Protein AF-A0A9E4EW51-F1 (afdb_monomer_lite)

Foldseek 3Di:
DDDDDDDDDDDDDPDDDPDDDDDDPDDDDPPQPLVNVVVVVQVVQCPDDPPPHHSLNVLQVLLLPDQDFQACHFSSRDNDPDDDQRHHWDKDKDKDKDWDWDDDPQKIKIKMKMKIKTALQFKDFPDLQAWEADNRSLFTDRVRMDGADIDIDMKIKMKMWGAPDPQKIKIKIKIKDWAFPDSRLRRTGTSNVSVQFQPDDDDPRHHAHRQGTKMKIKIWIAIVNFRKIWIKIKIFFAKAKAWHQHDPNHHNGGIGIYIGTGKMKMKTWMKTWDWDDDDPNDTKIKIKIAMFMKIQALHRCRCVVCRRVVHDRRPDIDTHPPTDRIDMDMDD

Radius of gyration: 27.99 Å; chains: 1; bounding box: 72×45×83 Å

pLDDT: mean 84.01, std 18.32, range [26.81, 98.44]

Structure (mmCIF, N/CA/C/O backbone):
data_AF-A0A9E4EW51-F1
#
_entry.id   AF-A0A9E4EW51-F1
#
loop_
_atom_site.group_PDB
_atom_site.id
_atom_site.type_symbol
_atom_site.label_atom_id
_atom_site.label_alt_id
_atom_site.label_comp_id
_atom_site.label_asym_id
_atom_site.label_entity_id
_atom_site.label_seq_id
_atom_site.pdbx_PDB_ins_code
_atom_site.Cartn_x
_atom_site.Cartn_y
_atom_site.Cartn_z
_atom_site.occupancy
_atom_site.B_iso_or_equiv
_atom_site.auth_seq_id
_atom_site.auth_comp_id
_atom_site.auth_asym_id
_atom_site.auth_atom_id
_atom_site.pdbx_PDB_model_num
ATOM 1 N N . MET A 1 1 ? -44.988 -19.276 -11.138 1.00 36.12 1 MET A N 1
ATOM 2 C CA . MET A 1 1 ? -43.640 -19.719 -11.544 1.00 36.12 1 MET A CA 1
ATOM 3 C C . MET A 1 1 ? -42.977 -18.497 -12.120 1.00 36.12 1 MET A C 1
ATOM 5 O O . MET A 1 1 ? -43.295 -18.113 -13.232 1.00 36.12 1 MET A O 1
ATOM 9 N N . ASP A 1 2 ? -42.224 -17.811 -11.278 1.00 31.42 2 ASP A N 1
ATOM 10 C CA . ASP A 1 2 ? -41.664 -16.494 -11.545 1.00 31.42 2 ASP A CA 1
ATOM 11 C C . ASP A 1 2 ? -40.311 -16.433 -10.835 1.00 31.42 2 ASP A C 1
ATOM 13 O O . ASP A 1 2 ? -40.220 -16.949 -9.713 1.00 31.42 2 ASP A O 1
ATOM 17 N N . ARG A 1 3 ? -39.299 -15.896 -11.529 1.00 29.20 3 ARG A N 1
ATOM 18 C CA . ARG A 1 3 ? -37.983 -15.413 -11.063 1.00 29.20 3 ARG A CA 1
ATOM 19 C C . ARG A 1 3 ? -37.004 -15.373 -12.241 1.00 29.20 3 ARG A C 1
ATOM 21 O O . ARG A 1 3 ? -36.290 -16.335 -12.505 1.00 29.20 3 ARG A O 1
ATOM 28 N N . THR A 1 4 ? -36.913 -14.211 -12.874 1.00 31.61 4 THR A N 1
ATOM 29 C CA . THR A 1 4 ? -35.702 -13.766 -13.576 1.00 31.61 4 THR A CA 1
ATOM 30 C C . THR A 1 4 ? -35.316 -12.436 -12.947 1.00 31.61 4 THR A C 1
ATOM 32 O O . THR A 1 4 ? -36.019 -11.445 -13.117 1.00 31.61 4 THR A O 1
ATOM 35 N N . ALA A 1 5 ? -34.258 -12.445 -12.136 1.00 31.78 5 ALA A N 1
ATOM 36 C CA . ALA A 1 5 ? -33.694 -11.249 -11.527 1.00 31.78 5 ALA A CA 1
ATOM 37 C C . ALA A 1 5 ? -32.657 -10.659 -12.491 1.00 31.78 5 ALA A C 1
ATOM 39 O O . ALA A 1 5 ? -31.648 -11.297 -12.787 1.00 31.78 5 ALA A O 1
ATOM 40 N N . LEU A 1 6 ? -32.954 -9.463 -12.994 1.00 27.88 6 LEU A N 1
ATOM 41 C CA . LEU A 1 6 ? -32.017 -8.576 -13.673 1.00 27.88 6 LEU A CA 1
ATOM 42 C C . LEU A 1 6 ? -31.198 -7.841 -12.605 1.00 27.88 6 LEU A C 1
ATOM 44 O O . LEU A 1 6 ? -31.756 -7.330 -11.635 1.00 27.88 6 LEU A O 1
ATOM 48 N N . TRP A 1 7 ? -29.880 -7.823 -12.777 1.00 26.81 7 TRP A N 1
ATOM 49 C CA . TRP A 1 7 ? -28.971 -6.979 -12.011 1.00 26.81 7 TRP A CA 1
ATOM 50 C C . TRP A 1 7 ? -28.826 -5.652 -12.760 1.00 26.81 7 TRP A C 1
ATOM 52 O O . TRP A 1 7 ? -28.215 -5.627 -13.825 1.00 26.81 7 TRP A O 1
ATOM 62 N N . ASP A 1 8 ? -29.391 -4.573 -12.219 1.00 27.50 8 ASP A N 1
ATOM 63 C CA . ASP A 1 8 ? -29.166 -3.217 -12.725 1.00 27.50 8 ASP A CA 1
ATOM 64 C C . ASP A 1 8 ? -27.905 -2.623 -12.083 1.00 27.50 8 ASP A C 1
ATOM 66 O O . ASP A 1 8 ? -27.804 -2.482 -10.861 1.00 27.50 8 ASP A O 1
ATOM 70 N N . LEU A 1 9 ? -26.940 -2.267 -12.933 1.00 27.05 9 LEU A N 1
ATOM 71 C CA . LEU A 1 9 ? -25.769 -1.467 -12.593 1.00 27.05 9 LEU A CA 1
ATOM 72 C C . LEU A 1 9 ? -26.161 0.011 -12.751 1.00 27.05 9 LEU A C 1
ATOM 74 O O . LEU A 1 9 ? -26.406 0.479 -13.861 1.00 27.05 9 LEU A O 1
ATOM 78 N N . VAL A 1 10 ? -26.255 0.753 -11.648 1.00 29.03 10 VAL A N 1
ATOM 79 C CA . VAL A 1 10 ? -26.541 2.195 -11.678 1.00 29.03 10 VAL A CA 1
ATOM 80 C C . VAL A 1 10 ? -25.225 2.957 -11.837 1.00 29.03 10 VAL A C 1
ATOM 82 O O . VAL A 1 10 ? -24.446 3.049 -10.890 1.00 29.03 10 VAL A O 1
ATOM 85 N N . ALA A 1 11 ? -24.988 3.518 -13.024 1.00 30.36 11 ALA A N 1
ATOM 86 C CA . ALA A 1 11 ? -24.008 4.578 -13.242 1.00 30.36 11 ALA A CA 1
ATOM 87 C C . ALA A 1 11 ? -24.701 5.942 -13.081 1.00 30.36 11 ALA A C 1
ATOM 89 O O . ALA A 1 11 ? -25.771 6.182 -13.637 1.00 30.36 11 ALA A O 1
ATOM 90 N N . PHE A 1 12 ? -24.107 6.811 -12.267 1.00 27.27 12 PHE A N 1
ATOM 91 C CA . PHE A 1 12 ? -24.595 8.151 -11.948 1.00 27.27 12 PHE A CA 1
ATOM 92 C C . PHE A 1 12 ? -24.013 9.142 -12.967 1.00 27.27 12 PHE A C 1
ATOM 94 O O . PHE A 1 12 ? -22.794 9.266 -13.049 1.00 27.27 12 PHE A O 1
ATOM 101 N N . ASP A 1 13 ? -24.867 9.826 -13.730 1.00 31.88 13 ASP A N 1
ATOM 102 C CA . ASP A 1 13 ? -24.501 10.912 -14.650 1.00 31.88 13 ASP A CA 1
ATOM 103 C C . ASP A 1 13 ? -24.844 12.265 -13.998 1.00 31.88 13 ASP A C 1
ATOM 105 O O . ASP A 1 13 ? -26.028 12.595 -13.857 1.00 31.88 13 ASP A O 1
ATOM 109 N N . PRO A 1 14 ? -23.854 13.053 -13.541 1.00 31.27 14 PRO A N 1
ATOM 110 C CA . PRO A 1 14 ? -24.079 14.403 -13.084 1.00 31.27 14 PRO A CA 1
ATOM 111 C C . PRO A 1 14 ? -23.594 15.361 -14.172 1.00 31.27 14 PRO A C 1
ATOM 113 O O . PRO A 1 14 ? -22.411 15.685 -14.204 1.00 31.27 14 PRO A O 1
ATOM 116 N N . LEU A 1 15 ? -24.505 15.810 -15.038 1.00 32.19 15 LEU A N 1
ATOM 117 C CA . LEU A 1 15 ? -24.665 17.196 -15.514 1.00 32.19 15 LEU A CA 1
ATOM 118 C C . LEU A 1 15 ? -25.583 17.200 -16.746 1.00 32.19 15 LEU A C 1
ATOM 120 O O . LEU A 1 15 ? -25.153 17.210 -17.897 1.00 32.19 15 LEU A O 1
ATOM 124 N N . GLY A 1 16 ? -26.889 17.229 -16.483 1.00 38.31 16 GLY A N 1
ATOM 125 C CA . GLY A 1 16 ? -27.873 17.569 -17.497 1.00 38.31 16 GLY A CA 1
ATOM 126 C C . GLY A 1 16 ? -27.772 19.048 -17.854 1.00 38.31 16 GLY A C 1
ATOM 127 O O . GLY A 1 16 ? -28.094 19.893 -17.029 1.00 38.31 16 GLY A O 1
ATOM 128 N N . ASP A 1 17 ? -27.379 19.342 -19.090 1.00 29.80 17 ASP A N 1
ATOM 129 C CA . ASP A 1 17 ? -27.780 20.574 -19.771 1.00 29.80 17 ASP A CA 1
A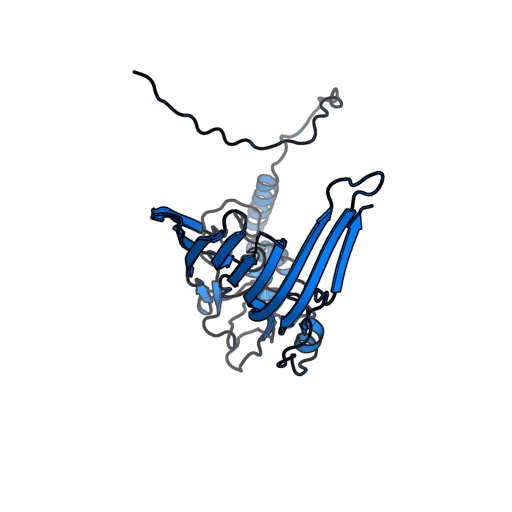TOM 130 C C . ASP A 1 17 ? -27.807 20.360 -21.292 1.00 29.80 17 ASP A C 1
ATOM 132 O O . ASP A 1 17 ? -26.899 20.681 -22.058 1.00 29.80 17 ASP A O 1
ATOM 136 N N . SER A 1 18 ? -28.914 19.773 -21.745 1.00 39.31 18 SER A N 1
ATOM 137 C CA . SER A 1 18 ? -29.321 19.750 -23.146 1.00 39.31 18 SER A CA 1
ATOM 138 C C . SER A 1 18 ? -30.021 21.067 -23.452 1.00 39.31 18 SER A C 1
ATOM 140 O O . SER A 1 18 ? -31.229 21.104 -23.272 1.00 39.31 18 SER A O 1
ATOM 142 N N . GLN A 1 19 ? -29.320 22.101 -23.927 1.00 32.50 19 GLN A N 1
ATOM 143 C CA . GLN A 1 19 ? -29.847 23.117 -24.863 1.00 32.50 19 GLN A CA 1
ATOM 144 C C . GLN A 1 19 ? -28.716 24.049 -25.322 1.00 32.50 19 GLN A C 1
ATOM 146 O O . GLN A 1 19 ? -28.605 25.117 -24.759 1.00 32.50 19 GLN A O 1
ATOM 151 N N . TYR A 1 20 ? -27.897 23.712 -26.328 1.00 29.61 20 TYR A N 1
ATOM 152 C CA . TYR A 1 20 ? -27.208 24.723 -27.171 1.00 29.61 20 TYR A CA 1
ATOM 153 C C . TYR A 1 20 ? -26.532 24.103 -28.406 1.00 29.61 20 TYR A C 1
ATOM 155 O O . TYR A 1 20 ? -25.378 24.378 -28.691 1.00 29.61 20 TYR A O 1
ATOM 163 N N . LEU A 1 21 ? -27.228 23.290 -29.206 1.00 31.23 21 LEU A N 1
ATOM 164 C CA . LEU A 1 21 ? -26.731 22.947 -30.548 1.00 31.23 21 LEU A CA 1
ATOM 165 C C . LEU A 1 21 ? -27.883 22.882 -31.547 1.00 31.23 21 LEU A C 1
ATOM 167 O O . LEU A 1 21 ? -28.440 21.828 -31.837 1.00 31.23 21 LEU A O 1
ATOM 171 N N . SER A 1 22 ? -28.236 24.032 -32.125 1.00 39.44 22 SER A N 1
ATOM 172 C CA . SER A 1 22 ? -28.936 24.031 -33.405 1.00 39.44 22 SER A CA 1
ATOM 173 C C . SER A 1 22 ? -28.278 25.009 -34.371 1.00 39.44 22 SER A C 1
ATOM 175 O O . SER A 1 22 ? -28.123 26.190 -34.074 1.00 39.44 22 SER A O 1
ATOM 177 N N . ARG A 1 23 ? -27.971 24.466 -35.557 1.00 38.28 23 ARG A N 1
ATOM 178 C CA . ARG A 1 23 ? -27.562 25.129 -36.806 1.00 38.28 23 ARG A CA 1
ATOM 179 C C . ARG A 1 23 ? -26.079 25.484 -36.939 1.00 38.28 23 ARG A C 1
ATOM 181 O O . ARG A 1 23 ? -25.719 26.631 -36.754 1.00 38.28 23 ARG A O 1
ATOM 188 N N . VAL A 1 24 ? -25.299 24.539 -37.476 1.00 33.62 24 VAL A N 1
ATOM 189 C CA . VAL A 1 24 ? -24.683 24.641 -38.820 1.00 33.62 24 VAL A CA 1
ATOM 190 C C . VAL A 1 24 ? -24.502 23.216 -39.371 1.00 33.62 24 VAL A C 1
ATOM 192 O O . VAL A 1 24 ? -23.546 22.526 -39.048 1.00 33.62 24 VAL A O 1
ATOM 195 N N . ARG A 1 25 ? -25.423 22.751 -40.228 1.00 41.91 25 ARG A N 1
ATOM 196 C CA . ARG A 1 25 ? -25.169 21.606 -41.121 1.00 41.91 25 ARG A CA 1
ATOM 197 C C . ARG A 1 25 ? -24.640 22.156 -42.442 1.00 41.91 25 ARG A C 1
ATOM 199 O O . ARG A 1 25 ? -25.426 22.580 -43.287 1.00 41.91 25 ARG A O 1
ATOM 206 N N . ARG A 1 26 ? -23.321 22.129 -42.630 1.00 36.53 26 ARG A N 1
ATOM 207 C CA . ARG A 1 26 ? -22.701 22.085 -43.961 1.00 36.53 26 ARG A CA 1
ATOM 208 C C . ARG A 1 26 ? -21.287 21.513 -43.850 1.00 36.53 26 ARG A C 1
ATOM 210 O O . ARG A 1 26 ? -20.379 22.202 -43.415 1.00 36.53 26 ARG A O 1
ATOM 217 N N . GLY A 1 27 ? -21.146 20.249 -44.258 1.00 37.00 27 GLY A N 1
ATOM 218 C CA . GLY A 1 27 ? -19.859 19.597 -44.513 1.00 37.00 27 GLY A CA 1
ATOM 219 C C . GLY A 1 27 ? -19.054 19.198 -43.277 1.00 37.00 27 GLY A C 1
ATOM 220 O O . GLY A 1 27 ? -17.892 19.568 -43.182 1.00 37.00 27 GLY A O 1
ATOM 221 N N . VAL A 1 28 ? -19.636 18.437 -42.350 1.00 36.22 28 VAL A N 1
ATOM 222 C CA . VAL A 1 28 ? -18.847 17.767 -41.305 1.00 36.22 28 VAL A CA 1
ATOM 223 C C . VAL A 1 28 ? -18.336 16.464 -41.925 1.00 36.22 28 VAL A C 1
ATOM 225 O O . VAL A 1 28 ? -19.137 15.597 -42.279 1.00 36.22 28 VAL A O 1
ATOM 228 N N . ARG A 1 29 ? -17.017 16.374 -42.159 1.00 46.72 29 ARG A N 1
ATOM 229 C CA . ARG A 1 29 ? -16.330 15.080 -42.349 1.00 46.72 29 ARG A CA 1
ATOM 230 C C . ARG A 1 29 ? -16.728 14.180 -41.169 1.00 46.72 29 ARG A C 1
ATOM 232 O O . ARG A 1 29 ? -16.959 14.752 -40.106 1.00 46.72 29 ARG A O 1
ATOM 239 N N . PRO A 1 30 ? -16.852 12.848 -41.323 1.00 47.91 30 PRO A N 1
ATOM 240 C CA . PRO A 1 30 ? -17.132 11.997 -40.165 1.00 47.91 30 PRO A CA 1
ATOM 241 C C . PRO A 1 30 ? -16.162 12.377 -39.040 1.00 47.91 30 PRO A C 1
ATOM 243 O O . PRO A 1 30 ? -14.995 12.644 -39.336 1.00 47.91 30 PRO A O 1
ATOM 246 N N . GLU A 1 31 ? -16.670 12.527 -37.811 1.00 54.50 31 GLU A N 1
ATOM 247 C CA . GLU A 1 31 ? -15.819 12.710 -36.632 1.00 54.50 31 GLU A CA 1
ATOM 248 C C . GLU A 1 31 ? -14.789 11.586 -36.677 1.00 54.50 31 GLU A C 1
ATOM 250 O O . GLU A 1 31 ? -15.147 10.414 -36.578 1.00 54.50 31 GLU A O 1
ATOM 255 N N . ILE A 1 32 ? -13.542 11.946 -36.978 1.00 49.56 32 ILE A N 1
ATOM 256 C CA . ILE A 1 32 ? -12.450 10.986 -37.000 1.00 49.56 32 ILE A CA 1
ATOM 257 C C . ILE A 1 32 ? -12.254 10.631 -35.530 1.00 49.56 32 ILE A C 1
ATOM 259 O O . ILE A 1 32 ? -11.953 11.530 -34.740 1.00 49.56 32 ILE A O 1
ATOM 263 N N . SER A 1 33 ? -12.512 9.380 -35.144 1.00 62.94 33 SER A N 1
ATOM 264 C CA . SER A 1 33 ? -12.213 8.955 -33.773 1.00 62.94 33 SER A CA 1
ATOM 265 C C . SER A 1 33 ? -10.709 9.105 -33.534 1.00 62.94 33 SER A C 1
ATOM 267 O O . SER A 1 33 ? -9.921 9.017 -34.477 1.00 62.94 33 SER A O 1
ATOM 269 N N . GLU A 1 34 ? -10.283 9.368 -32.299 1.00 56.88 34 GLU A N 1
ATOM 270 C CA . GLU A 1 34 ? -8.851 9.533 -31.994 1.00 56.88 34 GLU A CA 1
ATOM 271 C C . GLU A 1 34 ? -8.031 8.315 -32.468 1.00 56.88 34 GLU A C 1
ATOM 273 O O . GLU A 1 34 ? -6.965 8.489 -33.064 1.00 56.88 34 GLU A O 1
ATOM 278 N N . ASP A 1 35 ? -8.609 7.114 -32.369 1.00 58.94 35 ASP A N 1
ATOM 279 C CA . ASP A 1 35 ? -8.047 5.865 -32.899 1.00 58.94 35 ASP A CA 1
ATOM 280 C C . ASP A 1 35 ? -7.818 5.905 -34.417 1.00 58.94 35 ASP A C 1
ATOM 282 O O . ASP A 1 35 ? -6.779 5.472 -34.908 1.00 58.94 35 ASP A O 1
ATOM 286 N N . GLN A 1 36 ? -8.747 6.490 -35.181 1.00 66.06 36 GLN A N 1
ATOM 287 C CA . GLN A 1 36 ? -8.607 6.625 -36.633 1.00 66.06 36 GLN A CA 1
ATOM 288 C C . GLN A 1 36 ? -7.483 7.595 -37.015 1.00 66.06 36 GLN A C 1
ATOM 290 O O . GLN A 1 36 ? -6.796 7.363 -38.007 1.00 66.06 36 GLN A O 1
ATOM 295 N N . ILE A 1 37 ? -7.265 8.666 -36.240 1.00 68.69 37 ILE A N 1
ATOM 296 C CA . ILE A 1 37 ? -6.161 9.611 -36.486 1.00 68.69 37 ILE A CA 1
ATOM 297 C C . ILE A 1 37 ? -4.818 8.913 -36.265 1.00 68.69 37 ILE A C 1
ATOM 299 O O . ILE A 1 37 ? -3.895 9.063 -37.068 1.00 68.69 37 ILE A O 1
ATOM 303 N N . LEU A 1 38 ? -4.706 8.155 -35.176 1.00 70.00 38 LEU A N 1
ATOM 304 C CA . LEU A 1 38 ? -3.505 7.404 -34.847 1.00 70.00 38 LEU A CA 1
ATOM 305 C C . LEU A 1 38 ? -3.214 6.320 -35.892 1.00 70.00 38 LEU A C 1
ATOM 307 O O . LEU A 1 38 ? -2.087 6.236 -36.381 1.00 70.00 38 LEU A O 1
ATOM 311 N N . ASP A 1 39 ? -4.217 5.526 -36.260 1.00 72.75 39 ASP A N 1
ATOM 312 C CA . ASP A 1 39 ? -4.071 4.474 -37.264 1.00 72.75 39 ASP A CA 1
ATOM 313 C C . ASP A 1 39 ? -3.674 5.060 -38.626 1.00 72.75 39 ASP A C 1
ATOM 315 O O . ASP A 1 39 ? -2.792 4.522 -39.300 1.00 72.75 39 ASP A O 1
ATOM 319 N N . GLU A 1 40 ? -4.242 6.208 -39.015 1.00 74.44 40 GLU A N 1
ATOM 320 C CA . GLU A 1 40 ? -3.832 6.931 -40.222 1.00 74.44 40 GLU A CA 1
ATOM 321 C C . GLU A 1 40 ? -2.385 7.438 -40.137 1.00 74.44 40 GLU A C 1
ATOM 323 O O . GLU A 1 40 ? -1.651 7.339 -41.122 1.00 74.44 40 GLU A O 1
ATOM 328 N N . LEU A 1 41 ? -1.944 7.955 -38.985 1.00 73.19 41 LEU A N 1
ATOM 329 C CA . LEU A 1 41 ? -0.562 8.407 -38.777 1.00 73.19 41 LEU A CA 1
ATOM 330 C C . LEU A 1 41 ? 0.435 7.246 -38.855 1.00 73.19 41 LEU A C 1
ATOM 332 O O . LEU A 1 41 ? 1.463 7.371 -39.525 1.00 73.19 41 LEU A O 1
ATOM 336 N N . ILE A 1 42 ? 0.118 6.116 -38.217 1.00 72.38 42 ILE A N 1
ATOM 337 C CA . ILE A 1 42 ? 0.932 4.897 -38.258 1.00 72.38 42 ILE A CA 1
ATOM 338 C C . ILE A 1 42 ? 1.004 4.369 -39.693 1.00 72.38 42 ILE A C 1
ATOM 340 O O . ILE A 1 42 ? 2.103 4.180 -40.215 1.00 72.38 42 ILE A O 1
ATOM 344 N N . ALA A 1 43 ? -0.138 4.201 -40.365 1.00 74.62 43 ALA A N 1
ATOM 345 C CA . ALA A 1 43 ? -0.188 3.732 -41.749 1.00 74.62 43 ALA A CA 1
ATOM 346 C C . ALA A 1 43 ? 0.554 4.685 -42.699 1.00 74.62 43 ALA A C 1
ATOM 348 O O . ALA A 1 43 ? 1.223 4.257 -43.644 1.00 74.62 43 ALA A O 1
ATOM 349 N N . LYS A 1 44 ? 0.484 5.998 -42.443 1.00 74.06 44 LYS A N 1
ATOM 350 C CA . LYS A 1 44 ? 1.226 6.985 -43.223 1.00 74.06 44 LYS A CA 1
ATOM 351 C C . LYS A 1 44 ? 2.729 6.847 -43.017 1.00 74.06 44 LYS A C 1
ATOM 353 O O . LYS A 1 44 ? 3.446 6.896 -44.014 1.00 74.06 44 LYS A O 1
ATOM 358 N N . ALA A 1 45 ? 3.190 6.637 -41.785 1.00 70.81 45 ALA A N 1
ATOM 359 C CA . ALA A 1 45 ? 4.598 6.389 -41.481 1.00 70.81 45 ALA A CA 1
ATOM 360 C C . ALA A 1 45 ? 5.113 5.092 -42.131 1.00 70.81 45 ALA A C 1
ATOM 362 O O . ALA A 1 45 ? 6.214 5.077 -42.669 1.00 70.81 45 ALA A O 1
ATOM 363 N N . GLU A 1 46 ? 4.307 4.025 -42.161 1.00 71.25 46 GLU A N 1
ATOM 364 C CA . GLU A 1 46 ? 4.644 2.766 -42.852 1.00 71.25 46 GLU A CA 1
ATOM 365 C C . GLU A 1 46 ? 4.742 2.922 -44.382 1.00 71.25 46 GLU A C 1
ATOM 367 O O . GLU A 1 46 ? 5.438 2.154 -45.038 1.00 71.25 46 GLU A O 1
ATOM 372 N N . SER A 1 47 ? 4.060 3.916 -44.964 1.00 72.94 47 SER A N 1
ATOM 373 C CA . SER A 1 47 ? 4.030 4.149 -46.418 1.00 72.94 47 SER A CA 1
ATOM 374 C C . SER A 1 47 ? 5.214 4.953 -46.979 1.00 72.94 47 SER A C 1
ATOM 376 O O . SER A 1 47 ? 5.280 5.171 -48.192 1.00 72.94 47 SER A O 1
ATOM 378 N N . LEU A 1 48 ? 6.112 5.454 -46.124 1.00 70.62 48 LEU A N 1
ATOM 379 C CA . LEU A 1 48 ? 7.243 6.290 -46.534 1.00 70.62 48 LEU A CA 1
ATOM 380 C C . LEU A 1 48 ? 8.426 5.436 -47.022 1.00 70.62 48 LEU A C 1
ATOM 382 O O . LEU A 1 48 ? 8.693 4.361 -46.499 1.00 70.62 48 LEU A O 1
ATOM 386 N N . GLU A 1 49 ? 9.146 5.926 -48.036 1.00 68.62 49 GLU A N 1
ATOM 387 C CA . GLU A 1 49 ? 10.387 5.299 -48.519 1.00 68.62 49 GLU A CA 1
ATOM 388 C C . GLU A 1 49 ? 11.476 5.296 -47.428 1.00 68.62 49 GLU A C 1
ATOM 390 O O . GLU A 1 49 ? 11.570 6.246 -46.639 1.00 68.62 49 GLU A O 1
ATOM 395 N N . ASP A 1 50 ? 12.341 4.272 -47.441 1.00 57.00 50 ASP A N 1
ATOM 396 C CA . ASP A 1 50 ? 13.499 4.157 -46.545 1.00 57.00 50 ASP A CA 1
ATOM 397 C C . ASP A 1 50 ? 14.294 5.476 -46.477 1.00 57.00 50 ASP A C 1
ATOM 399 O O . ASP A 1 50 ? 14.718 6.033 -47.494 1.00 57.00 50 ASP A O 1
ATOM 403 N N . GLY A 1 51 ? 14.489 5.989 -45.256 1.00 57.72 51 GLY A N 1
ATOM 404 C CA . GLY A 1 51 ? 15.202 7.244 -44.984 1.00 57.72 51 GLY A CA 1
ATOM 405 C C . GLY A 1 51 ? 14.330 8.494 -44.786 1.00 57.72 51 GLY A C 1
ATOM 406 O O . GLY A 1 51 ? 14.885 9.572 -44.572 1.00 57.72 51 GLY A O 1
ATOM 407 N N . LYS A 1 52 ? 12.990 8.386 -44.815 1.00 66.19 52 LYS A N 1
ATOM 408 C CA . LYS A 1 52 ? 12.052 9.498 -44.513 1.00 66.19 52 LYS A CA 1
ATOM 409 C C . LYS A 1 52 ? 11.224 9.319 -43.225 1.00 66.19 52 LYS A C 1
ATOM 411 O O . LYS A 1 52 ? 10.306 10.102 -42.991 1.00 66.19 52 LYS A O 1
ATOM 416 N N . GLY A 1 53 ? 11.595 8.359 -42.377 1.00 65.31 53 GLY A N 1
ATOM 417 C CA . GLY A 1 53 ? 10.912 8.022 -41.125 1.00 65.31 53 GLY A CA 1
ATOM 418 C C . GLY A 1 53 ? 9.986 6.818 -41.294 1.00 65.31 53 GLY A C 1
ATOM 419 O O . GLY A 1 53 ? 9.087 6.835 -42.124 1.00 65.31 53 GLY A O 1
ATOM 420 N N . SER A 1 54 ? 10.235 5.772 -40.516 1.00 76.50 54 SER A N 1
ATOM 421 C CA . SER A 1 54 ? 9.457 4.536 -40.440 1.00 76.50 54 SER A CA 1
ATOM 422 C C . SER A 1 54 ? 8.442 4.588 -39.293 1.00 76.50 54 SER A C 1
ATOM 424 O O . SER A 1 54 ? 8.508 5.448 -38.411 1.00 76.50 54 SER A O 1
ATOM 426 N N . LYS A 1 55 ? 7.534 3.608 -39.228 1.00 78.56 55 LYS A N 1
ATOM 427 C CA . LYS A 1 55 ? 6.698 3.389 -38.035 1.00 78.56 55 LYS A CA 1
ATOM 428 C C . LYS A 1 55 ? 7.519 3.290 -36.754 1.00 78.56 55 LYS A C 1
ATOM 430 O O . LYS A 1 55 ? 7.118 3.839 -35.736 1.00 78.56 55 LYS A O 1
ATOM 435 N N . GLN A 1 56 ? 8.665 2.617 -36.801 1.00 81.06 56 GLN A N 1
ATOM 436 C CA . GLN A 1 56 ? 9.520 2.462 -35.631 1.00 81.06 56 GLN A CA 1
ATOM 437 C C . GLN A 1 56 ? 10.093 3.810 -35.180 1.00 81.06 56 GLN A C 1
ATOM 439 O O . GLN A 1 56 ? 10.159 4.074 -33.985 1.00 81.06 56 GLN A O 1
ATOM 444 N N . ASP A 1 57 ? 10.416 4.705 -36.115 1.00 81.31 57 ASP A N 1
ATOM 445 C CA . ASP A 1 57 ? 10.851 6.071 -35.796 1.00 81.31 57 ASP A CA 1
ATOM 446 C C . ASP A 1 57 ? 9.740 6.887 -35.130 1.00 81.31 57 ASP A C 1
ATOM 448 O O . ASP A 1 57 ? 9.998 7.603 -34.163 1.00 81.31 57 ASP A O 1
ATOM 452 N N . LEU A 1 58 ? 8.495 6.739 -35.598 1.00 81.50 58 LEU A N 1
ATOM 453 C CA . LEU A 1 58 ? 7.332 7.372 -34.973 1.00 81.50 58 LEU A CA 1
ATOM 454 C C . LEU A 1 58 ? 7.084 6.832 -33.556 1.00 81.50 58 LEU A C 1
ATOM 456 O O . LEU A 1 58 ? 6.874 7.618 -32.636 1.00 81.50 58 LEU A O 1
ATOM 460 N N . ILE A 1 59 ? 7.152 5.513 -33.362 1.00 83.94 59 ILE A N 1
ATOM 461 C CA . ILE A 1 59 ? 7.007 4.882 -32.041 1.00 83.94 59 ILE A CA 1
ATOM 462 C C . ILE A 1 59 ? 8.097 5.384 -31.092 1.00 83.94 59 ILE A C 1
ATOM 464 O O . ILE A 1 59 ? 7.788 5.814 -29.984 1.00 83.94 59 ILE A O 1
ATOM 468 N N . ARG A 1 60 ? 9.361 5.407 -31.532 1.00 86.19 60 ARG A N 1
ATOM 469 C CA . ARG A 1 60 ? 10.474 5.948 -30.739 1.00 86.19 60 ARG A CA 1
ATOM 470 C C . ARG A 1 60 ? 10.242 7.405 -30.355 1.00 86.19 60 ARG A C 1
ATOM 472 O O . ARG A 1 60 ? 10.441 7.762 -29.197 1.00 86.19 60 ARG A O 1
ATOM 479 N N . LEU A 1 61 ? 9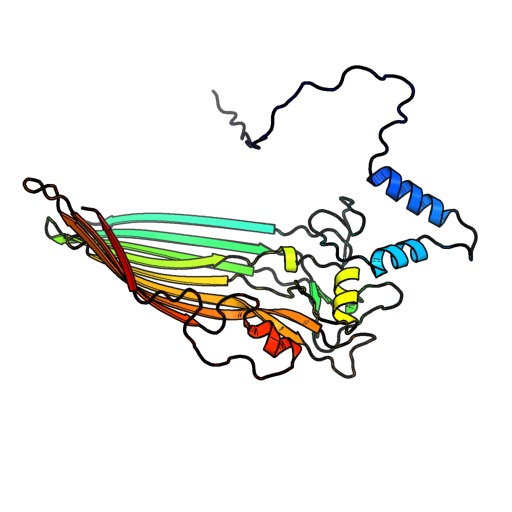.775 8.231 -31.294 1.00 84.38 61 LEU A N 1
ATOM 480 C CA . LEU A 1 61 ? 9.439 9.627 -31.020 1.00 84.38 61 LEU A CA 1
ATOM 481 C C . LEU A 1 61 ? 8.360 9.740 -29.935 1.00 84.38 61 LEU A C 1
ATOM 483 O O . LEU A 1 61 ? 8.555 10.476 -28.970 1.00 84.38 61 LEU A O 1
ATOM 487 N N . LEU A 1 62 ? 7.263 8.988 -30.055 1.00 84.00 62 LEU A N 1
ATOM 488 C CA . LEU A 1 62 ? 6.175 8.987 -29.073 1.00 84.00 62 LEU A CA 1
ATOM 489 C C . LEU A 1 62 ? 6.665 8.524 -27.693 1.00 84.00 62 LEU A C 1
ATOM 491 O O . LEU A 1 62 ? 6.464 9.222 -26.694 1.00 84.00 62 LEU A O 1
ATOM 495 N N . ARG A 1 63 ? 7.386 7.399 -27.641 1.00 87.44 63 ARG A N 1
ATOM 496 C CA . ARG A 1 63 ? 7.929 6.827 -26.403 1.00 87.44 63 ARG A CA 1
ATOM 497 C C . ARG A 1 63 ? 8.957 7.719 -25.724 1.00 87.44 63 ARG A C 1
ATOM 499 O O . ARG A 1 63 ? 8.964 7.781 -24.500 1.00 87.44 63 ARG A O 1
ATOM 506 N N . SER A 1 64 ? 9.762 8.464 -26.483 1.00 84.06 64 SER A N 1
ATOM 507 C CA . SER A 1 64 ? 10.785 9.364 -25.927 1.00 84.06 64 SER A CA 1
ATOM 508 C C . SER A 1 64 ? 10.226 10.431 -24.976 1.00 84.06 64 SER A C 1
ATOM 510 O O . SER A 1 64 ? 10.958 10.964 -24.142 1.00 84.06 64 SER A O 1
ATOM 512 N N . THR A 1 65 ? 8.925 10.718 -25.079 1.00 76.06 65 THR A N 1
ATOM 513 C CA . THR A 1 65 ? 8.201 11.669 -24.226 1.00 76.06 65 THR A CA 1
ATOM 514 C C . THR A 1 65 ? 7.033 11.040 -23.463 1.00 76.06 65 THR A C 1
ATOM 516 O O . THR A 1 65 ? 6.323 11.748 -22.749 1.00 76.06 65 THR A O 1
ATOM 519 N N . SER A 1 66 ? 6.808 9.731 -23.613 1.00 77.44 66 SER A N 1
ATOM 520 C CA . SER A 1 66 ? 5.661 9.045 -23.020 1.00 77.44 66 SER A CA 1
ATOM 521 C C . SER A 1 66 ? 5.909 8.700 -21.554 1.00 77.44 66 SER A C 1
ATOM 523 O O . SER A 1 66 ? 6.969 8.211 -21.169 1.00 77.44 66 SER A O 1
ATOM 525 N N . ALA A 1 67 ? 4.888 8.930 -20.732 1.00 74.31 67 ALA A N 1
ATOM 526 C CA . ALA A 1 67 ? 4.840 8.516 -19.332 1.00 74.31 67 ALA A CA 1
ATOM 527 C C . ALA A 1 67 ? 3.509 7.817 -18.997 1.00 74.31 67 ALA A C 1
ATOM 529 O O . ALA A 1 67 ? 3.077 7.846 -17.838 1.00 74.31 67 ALA A O 1
ATOM 530 N N . SER A 1 68 ? 2.859 7.244 -20.018 1.00 72.56 68 SER A N 1
ATOM 531 C CA . SER A 1 68 ? 1.534 6.625 -19.930 1.00 72.56 68 SER A CA 1
ATOM 532 C C . SER A 1 68 ? 1.500 5.455 -18.943 1.00 72.56 68 SER A C 1
ATOM 534 O O . SER A 1 68 ? 2.485 4.728 -18.775 1.00 72.56 68 SER A O 1
ATOM 536 N N . ASP A 1 69 ? 0.355 5.294 -18.280 1.00 77.19 69 ASP A N 1
ATOM 537 C CA . ASP A 1 69 ? -0.014 4.056 -17.600 1.00 77.19 69 ASP A CA 1
ATOM 538 C C . ASP A 1 69 ? -0.811 3.163 -18.562 1.00 77.19 69 ASP A C 1
ATOM 540 O O . ASP A 1 69 ? -1.383 3.635 -19.539 1.00 77.19 69 ASP A O 1
ATOM 544 N N . PHE A 1 70 ? -0.770 1.855 -18.321 1.00 83.94 70 PHE A N 1
ATOM 545 C CA . PHE A 1 70 ? -1.289 0.851 -19.253 1.00 83.94 70 PHE A CA 1
ATOM 546 C C . PHE A 1 70 ? -2.566 0.205 -18.716 1.00 83.94 70 PHE A C 1
ATOM 548 O O . PHE A 1 70 ? -2.810 -0.970 -18.938 1.00 83.94 70 PHE A O 1
ATOM 555 N N . PHE A 1 71 ? -3.378 0.910 -17.927 1.00 85.31 71 PHE A N 1
ATOM 556 C CA . PHE A 1 71 ? -4.606 0.319 -17.387 1.00 85.31 71 PHE A CA 1
ATOM 557 C C . PHE A 1 71 ? -5.694 0.255 -18.464 1.00 85.31 71 PHE A C 1
ATOM 559 O O . PHE A 1 71 ? -6.198 1.293 -18.884 1.00 85.31 71 PHE A O 1
ATOM 566 N N . GLY A 1 72 ? -6.062 -0.952 -18.906 1.00 82.69 72 GLY A N 1
ATOM 567 C CA . GLY A 1 72 ? -7.101 -1.175 -19.923 1.00 82.69 72 GLY A CA 1
ATOM 568 C C . GLY A 1 72 ? -6.720 -0.801 -21.364 1.00 82.69 72 GLY A C 1
ATOM 569 O O . GLY A 1 72 ? -7.266 -1.388 -22.293 1.00 82.69 72 GLY A O 1
ATOM 570 N N . PHE A 1 73 ? -5.738 0.085 -21.554 1.00 83.44 73 PHE A N 1
ATOM 571 C CA . PHE A 1 73 ? -5.281 0.560 -22.861 1.00 83.44 73 PHE A CA 1
ATOM 572 C C . PHE A 1 73 ? -3.762 0.450 -23.022 1.00 83.44 73 PHE A C 1
ATOM 574 O O . PHE A 1 73 ? -3.020 0.425 -22.038 1.00 83.44 73 PHE A O 1
ATOM 581 N N . ASP A 1 74 ? -3.306 0.359 -24.273 1.00 82.44 74 ASP A N 1
ATOM 582 C CA . ASP A 1 74 ? -1.886 0.314 -24.616 1.00 82.44 74 ASP A CA 1
ATOM 583 C C . ASP A 1 74 ? -1.277 1.726 -24.665 1.00 82.44 74 ASP A C 1
ATOM 585 O O . ASP A 1 74 ? -1.941 2.732 -24.406 1.00 82.44 74 ASP A O 1
ATOM 589 N N . GLU A 1 75 ? 0.003 1.821 -25.024 1.00 77.94 75 GLU A N 1
ATOM 590 C CA . GLU A 1 75 ? 0.719 3.101 -25.094 1.00 77.94 75 GLU A CA 1
ATOM 591 C C . GLU A 1 75 ? 0.113 4.119 -26.074 1.00 77.94 75 GLU A C 1
ATOM 593 O O . GLU A 1 75 ? 0.435 5.307 -25.994 1.00 77.94 75 GLU A O 1
ATOM 598 N N . PHE A 1 76 ? -0.752 3.664 -26.984 1.00 78.44 76 PHE A N 1
ATOM 599 C CA . PHE A 1 76 ? -1.439 4.497 -27.957 1.00 78.44 76 PHE A CA 1
ATOM 600 C C . PHE A 1 76 ? -2.942 4.631 -27.686 1.00 78.44 76 PHE A C 1
ATOM 602 O O . PHE A 1 76 ? -3.659 5.178 -28.520 1.00 78.44 76 PHE A O 1
ATOM 609 N N . GLY A 1 77 ? -3.421 4.171 -26.527 1.00 78.56 77 GLY A N 1
ATOM 610 C CA . GLY A 1 77 ? -4.818 4.315 -26.127 1.00 78.56 77 GLY A CA 1
ATOM 611 C C . GLY A 1 77 ? -5.755 3.258 -26.709 1.00 78.56 77 GLY A C 1
ATOM 612 O O . GLY A 1 77 ? -6.961 3.471 -26.707 1.00 78.56 77 GLY A O 1
ATOM 613 N N . ARG A 1 78 ? -5.244 2.120 -27.192 1.00 79.50 78 ARG A N 1
ATOM 614 C CA . ARG A 1 78 ? -6.077 1.056 -27.775 1.00 79.50 78 ARG A CA 1
ATOM 615 C C . ARG A 1 78 ? -6.393 -0.028 -26.753 1.00 79.50 78 ARG A C 1
ATOM 617 O O . ARG A 1 78 ? -5.505 -0.484 -26.031 1.00 79.50 78 ARG A O 1
ATOM 624 N N . GLU A 1 79 ? -7.637 -0.500 -26.759 1.00 78.12 79 GLU A N 1
ATOM 625 C CA . GLU A 1 79 ? -8.058 -1.733 -26.079 1.00 78.12 79 GLU A CA 1
ATOM 626 C C . GLU A 1 79 ? -7.537 -2.933 -26.888 1.00 78.12 79 GLU A C 1
ATOM 628 O O . GLU A 1 79 ? -8.244 -3.516 -27.708 1.00 78.12 79 GLU A O 1
ATOM 633 N N . ALA A 1 80 ? -6.247 -3.237 -26.764 1.00 68.00 80 ALA A N 1
ATOM 634 C CA . ALA A 1 80 ? -5.609 -4.328 -27.494 1.00 68.00 80 ALA A CA 1
ATOM 635 C C . ALA A 1 80 ? -5.278 -5.496 -26.559 1.00 68.00 80 ALA A C 1
ATOM 637 O O . ALA A 1 80 ? -4.667 -5.305 -25.514 1.00 68.00 80 ALA A O 1
ATOM 638 N N . ASP A 1 81 ? -5.583 -6.726 -26.963 1.00 64.88 81 ASP A N 1
ATOM 639 C CA . ASP A 1 81 ? -5.059 -7.905 -26.275 1.00 64.88 81 ASP A CA 1
ATOM 640 C C . ASP A 1 81 ? -3.624 -8.153 -26.758 1.00 64.88 81 ASP A C 1
ATOM 642 O O . ASP A 1 81 ? -3.384 -8.601 -27.882 1.00 64.88 81 ASP A O 1
ATOM 646 N N . GLY A 1 82 ? -2.655 -7.795 -25.920 1.00 72.44 82 GLY A N 1
ATOM 647 C CA . GLY A 1 82 ? -1.231 -7.993 -26.173 1.00 72.44 82 GLY A CA 1
ATOM 648 C C . GLY A 1 82 ? -0.557 -8.748 -25.034 1.00 72.44 82 GLY A C 1
ATOM 649 O O . GLY A 1 82 ? -1.116 -8.910 -23.953 1.00 72.44 82 GLY A O 1
ATOM 650 N N . GLU A 1 83 ? 0.684 -9.173 -25.256 1.00 79.69 83 GLU A N 1
ATOM 651 C CA . GLU A 1 83 ? 1.540 -9.695 -24.192 1.00 79.69 83 GLU A CA 1
ATOM 652 C C . GLU A 1 83 ? 2.770 -8.809 -23.994 1.00 79.69 83 GLU A C 1
ATOM 654 O O . GLU A 1 83 ? 3.236 -8.122 -24.905 1.00 79.69 83 GLU A O 1
ATOM 659 N N . GLY A 1 84 ? 3.321 -8.859 -22.783 1.00 86.88 84 GLY A N 1
ATOM 660 C CA . GLY A 1 84 ? 4.559 -8.179 -22.435 1.00 86.88 84 GLY A CA 1
ATOM 661 C C . GLY A 1 84 ? 4.352 -6.806 -21.808 1.00 86.88 84 GLY A C 1
ATOM 662 O O . GLY A 1 84 ? 3.346 -6.512 -21.151 1.00 86.88 84 GLY A O 1
ATOM 663 N N . LEU A 1 85 ? 5.382 -5.981 -21.948 1.00 87.44 85 LEU A N 1
ATOM 664 C CA . LEU A 1 85 ? 5.495 -4.743 -21.194 1.00 87.44 85 LEU A CA 1
ATOM 665 C C . LEU A 1 85 ? 4.595 -3.628 -21.732 1.00 87.44 85 LEU A C 1
ATOM 667 O O . LEU A 1 85 ? 4.128 -2.815 -20.943 1.00 87.44 85 LEU A O 1
ATOM 671 N N . GLU A 1 86 ? 4.312 -3.645 -23.032 1.00 86.38 86 GLU A N 1
ATOM 672 C CA . GLU A 1 86 ? 3.527 -2.612 -23.723 1.00 86.38 86 GLU A CA 1
ATOM 673 C C . GLU A 1 86 ? 2.051 -3.000 -23.901 1.00 86.38 86 GLU A C 1
ATOM 675 O O . GLU A 1 86 ? 1.275 -2.281 -24.525 1.00 86.38 86 GLU A O 1
ATOM 680 N N . ALA A 1 87 ? 1.661 -4.161 -23.377 1.00 88.19 87 ALA A N 1
ATOM 681 C CA . ALA A 1 87 ? 0.281 -4.610 -23.391 1.00 88.19 87 ALA A CA 1
ATOM 682 C C . ALA A 1 87 ? -0.544 -3.930 -22.285 1.00 88.19 87 ALA A C 1
ATOM 684 O O . ALA A 1 87 ? 0.003 -3.659 -21.205 1.00 88.19 87 ALA A O 1
ATOM 685 N N . PRO A 1 88 ? -1.855 -3.725 -22.504 1.00 88.56 88 PRO A N 1
ATOM 686 C CA . PRO A 1 88 ? -2.766 -3.301 -21.453 1.00 88.56 88 PRO A CA 1
ATOM 687 C C . PRO A 1 88 ? -2.750 -4.248 -20.253 1.00 88.56 88 PRO A C 1
ATOM 689 O O . PRO A 1 88 ? -2.710 -5.468 -20.389 1.00 88.56 88 PRO A O 1
ATOM 692 N N . ARG A 1 89 ? -2.814 -3.657 -19.068 1.00 88.88 89 ARG A N 1
ATOM 693 C CA . ARG A 1 89 ? -2.858 -4.295 -17.755 1.00 88.88 89 ARG A CA 1
ATOM 694 C C . ARG A 1 89 ? -4.303 -4.591 -17.392 1.00 88.88 89 ARG A C 1
ATOM 696 O O . ARG A 1 89 ? -5.147 -3.689 -17.434 1.00 88.88 89 ARG A O 1
ATOM 703 N N . GLN A 1 90 ? -4.565 -5.824 -16.973 1.00 90.25 90 GLN A N 1
ATOM 704 C CA . GLN A 1 90 ? -5.885 -6.297 -16.554 1.00 90.25 90 GLN A CA 1
ATOM 705 C C . GLN A 1 90 ? -5.823 -6.860 -15.122 1.00 90.25 90 GLN A C 1
ATOM 707 O O . GLN A 1 90 ? -5.878 -8.076 -14.916 1.00 90.25 90 GLN A O 1
ATOM 712 N N . PRO A 1 91 ? -5.691 -5.993 -14.099 1.00 91.56 91 PRO A N 1
ATOM 713 C CA . PRO A 1 91 ? -5.617 -6.437 -12.713 1.00 91.56 91 PRO A CA 1
ATOM 714 C C . PRO A 1 91 ? -6.908 -7.153 -12.297 1.00 91.56 91 PRO A C 1
ATOM 716 O O . PRO A 1 91 ? -8.018 -6.693 -12.570 1.00 91.56 91 PRO A O 1
ATOM 719 N N . THR A 1 92 ? -6.766 -8.251 -11.562 1.00 93.06 92 THR A N 1
ATOM 720 C CA . THR A 1 92 ? -7.885 -9.029 -11.031 1.00 93.06 92 THR A CA 1
ATOM 721 C C . THR A 1 92 ? -7.912 -8.943 -9.512 1.00 93.06 92 THR A C 1
ATOM 723 O O . THR A 1 92 ? -6.973 -9.341 -8.827 1.00 93.06 92 THR A O 1
ATOM 726 N N . VAL A 1 93 ? -9.029 -8.467 -8.963 1.00 94.00 93 VAL A N 1
ATOM 727 C CA . VAL A 1 93 ? -9.280 -8.467 -7.518 1.00 94.00 93 VAL A CA 1
ATOM 728 C C . VAL A 1 93 ? -10.533 -9.278 -7.236 1.00 94.00 93 VAL A C 1
ATOM 730 O O . VAL A 1 93 ? -11.601 -8.996 -7.777 1.00 94.00 93 VAL A O 1
ATOM 733 N N . ALA A 1 94 ? -10.412 -10.278 -6.369 1.00 96.56 94 ALA A N 1
ATOM 734 C CA . ALA A 1 94 ? -11.523 -11.123 -5.955 1.00 96.56 94 ALA A CA 1
ATOM 735 C C . ALA A 1 94 ? -11.545 -11.267 -4.434 1.00 96.56 94 ALA A C 1
ATOM 737 O O . ALA A 1 94 ? -10.515 -11.195 -3.771 1.00 96.56 94 ALA A O 1
ATOM 738 N N . ALA A 1 95 ? -12.728 -11.477 -3.862 1.00 97.19 95 ALA A N 1
ATOM 739 C CA . ALA A 1 95 ? -12.854 -11.714 -2.435 1.00 97.19 95 ALA A CA 1
ATOM 740 C C . ALA A 1 95 ? -14.013 -12.653 -2.118 1.00 97.19 95 ALA A C 1
ATOM 742 O O . ALA A 1 95 ? -15.073 -12.591 -2.740 1.00 97.19 95 ALA A O 1
ATOM 743 N N . ALA A 1 96 ? -13.821 -13.472 -1.092 1.00 98.19 96 ALA A N 1
ATOM 744 C CA . ALA A 1 96 ? -14.854 -14.298 -0.491 1.00 98.19 96 ALA A CA 1
ATOM 745 C C . ALA A 1 96 ? -14.928 -13.992 1.005 1.00 98.19 96 ALA A C 1
ATOM 747 O O . ALA A 1 96 ? -13.906 -13.777 1.658 1.00 98.19 96 ALA A O 1
ATOM 748 N N . PHE A 1 97 ? -16.134 -13.966 1.568 1.00 97.69 97 PHE A N 1
ATOM 749 C CA . PHE A 1 97 ? -16.315 -13.763 2.999 1.00 97.69 97 PHE A CA 1
ATOM 750 C C . PHE A 1 97 ? -17.354 -14.727 3.557 1.00 97.69 97 PHE A C 1
ATOM 752 O O . PHE A 1 97 ? -18.340 -15.054 2.899 1.00 97.69 97 PHE A O 1
ATOM 759 N N . ILE A 1 98 ? -17.128 -15.147 4.794 1.00 98.31 98 ILE A N 1
ATOM 760 C CA . ILE A 1 98 ? -18.094 -15.862 5.614 1.00 98.31 98 ILE A CA 1
ATOM 761 C C . ILE A 1 98 ? -18.104 -15.227 6.997 1.00 98.31 98 ILE A C 1
ATOM 763 O O . ILE A 1 98 ? -17.062 -14.830 7.519 1.00 98.31 98 ILE A O 1
ATOM 767 N N . GLN A 1 99 ? -19.287 -15.100 7.578 1.00 97.94 99 GLN A N 1
ATOM 768 C CA . GLN A 1 99 ? -19.457 -14.594 8.926 1.00 97.94 99 GLN A CA 1
ATOM 769 C C . GLN A 1 99 ? -20.589 -15.351 9.597 1.00 97.94 99 GLN A C 1
ATOM 771 O O . GLN A 1 99 ? -21.611 -15.621 8.969 1.00 97.94 99 GLN A O 1
ATOM 776 N N . ASP A 1 100 ? -20.388 -15.665 10.868 1.00 98.19 100 ASP A N 1
ATOM 777 C CA . ASP A 1 100 ? -21.378 -16.293 11.721 1.00 98.19 100 ASP A CA 1
ATOM 778 C C . ASP A 1 100 ? -21.491 -15.547 13.054 1.00 98.19 100 ASP A C 1
ATOM 780 O O . ASP A 1 100 ? -20.556 -14.871 13.506 1.00 98.19 100 ASP A O 1
ATOM 784 N N . LYS A 1 101 ? -22.664 -15.668 13.670 1.00 97.94 101 LYS A N 1
ATOM 785 C CA . LYS A 1 101 ? -22.977 -15.101 14.974 1.00 97.94 101 LYS A CA 1
ATOM 786 C C . LYS A 1 101 ? -23.507 -16.207 15.871 1.00 97.94 101 LYS A C 1
ATOM 788 O O . LYS A 1 101 ? -24.555 -16.786 15.603 1.00 97.94 101 LYS A O 1
ATOM 793 N N . VAL A 1 102 ? -22.806 -16.436 16.974 1.00 97.06 102 VAL A N 1
ATOM 794 C CA . VAL A 1 102 ? -23.184 -17.419 17.985 1.00 97.06 102 VAL A CA 1
ATOM 795 C C . VAL A 1 102 ? -23.612 -16.684 19.246 1.00 97.06 102 VAL A C 1
ATOM 797 O O . VAL A 1 102 ? -22.863 -15.874 19.791 1.00 97.06 102 VAL A O 1
ATOM 800 N N . GLU A 1 103 ? -24.820 -16.983 19.708 1.00 97.56 103 GLU A N 1
ATOM 801 C CA . GLU A 1 103 ? -25.364 -16.483 20.968 1.00 97.56 103 GLU A CA 1
ATOM 802 C C . GLU A 1 103 ? -25.465 -17.647 21.955 1.00 97.56 103 GLU A C 1
ATOM 804 O O . GLU A 1 103 ? -26.062 -18.683 21.652 1.00 97.56 103 GLU A O 1
ATOM 809 N N . TYR A 1 104 ? -24.856 -17.497 23.130 1.00 94.50 104 TYR A N 1
ATOM 810 C CA . TYR A 1 104 ? -24.913 -18.489 24.199 1.00 94.50 104 TYR A CA 1
ATOM 811 C C . TYR A 1 104 ? -25.085 -17.801 25.551 1.00 94.50 104 TYR A C 1
ATOM 813 O O . TYR A 1 104 ? -24.165 -17.149 26.050 1.00 94.50 104 TYR A O 1
ATOM 821 N N . ASN A 1 105 ? -26.258 -17.981 26.163 1.00 93.38 105 ASN A N 1
ATOM 822 C CA . ASN A 1 105 ? -26.701 -17.185 27.310 1.00 93.38 105 ASN A CA 1
ATOM 823 C C . ASN A 1 105 ? -26.572 -15.687 26.983 1.00 93.38 105 ASN A C 1
ATOM 825 O O . ASN A 1 105 ? -27.093 -15.237 25.968 1.00 93.38 105 ASN A O 1
ATOM 829 N N . ASP A 1 106 ? -25.831 -14.947 27.803 1.00 93.06 106 ASP A N 1
ATOM 830 C CA . ASP A 1 106 ? -25.597 -13.520 27.617 1.00 93.06 106 ASP A CA 1
ATOM 831 C C . ASP A 1 106 ? -24.343 -13.203 26.774 1.00 93.06 106 ASP A C 1
ATOM 833 O O . ASP A 1 106 ? -24.016 -12.040 26.541 1.00 93.06 106 ASP A O 1
ATOM 837 N N . LEU A 1 107 ? -23.613 -14.224 26.315 1.00 95.56 107 LEU A N 1
ATOM 838 C CA . LEU A 1 107 ? -22.428 -14.065 25.477 1.00 95.56 107 LEU A CA 1
ATOM 839 C C . LEU A 1 107 ? -22.816 -14.066 23.997 1.00 95.56 107 LEU A C 1
ATOM 841 O O . LEU A 1 107 ? -23.417 -15.017 23.495 1.00 95.56 107 LEU A O 1
ATOM 845 N N . ILE A 1 108 ? -22.384 -13.035 23.279 1.00 97.19 108 ILE A N 1
ATOM 846 C CA . ILE A 1 108 ? -22.509 -12.931 21.827 1.00 97.19 108 ILE A CA 1
ATOM 847 C C . ILE A 1 108 ? -21.107 -12.957 21.226 1.00 97.19 108 ILE A C 1
ATOM 849 O O . ILE A 1 108 ? -20.262 -12.128 21.565 1.00 97.19 108 ILE A O 1
ATOM 853 N N . ILE A 1 109 ? -20.867 -13.884 20.304 1.00 97.81 109 ILE A N 1
ATOM 854 C CA . ILE A 1 109 ? -19.629 -13.983 19.531 1.00 97.81 109 ILE A CA 1
ATOM 855 C C . ILE A 1 109 ? -19.966 -13.765 18.059 1.00 97.81 109 IL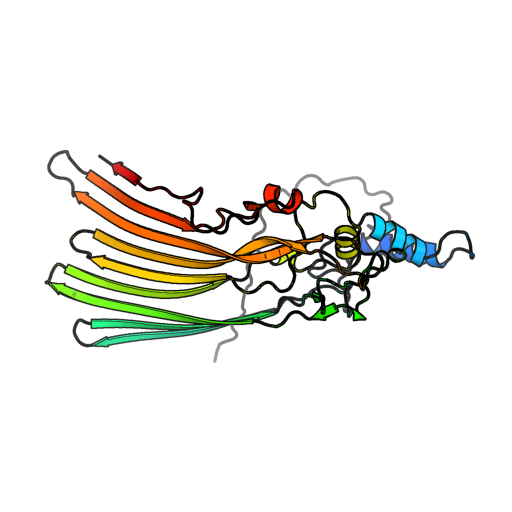E A C 1
ATOM 857 O O . ILE A 1 109 ? -20.837 -14.428 17.505 1.00 97.81 109 ILE A O 1
ATOM 861 N N . ASN A 1 110 ? -19.245 -12.857 17.414 1.00 98.06 110 ASN A N 1
ATOM 862 C CA . ASN A 1 110 ? -19.255 -12.664 15.971 1.00 98.06 110 ASN A CA 1
ATOM 863 C C . ASN A 1 110 ? -17.908 -13.137 15.430 1.00 98.06 110 ASN A C 1
ATOM 865 O O . ASN A 1 110 ? -16.873 -12.581 15.791 1.00 98.06 110 ASN A O 1
ATOM 869 N N . ALA A 1 111 ? -17.908 -14.142 14.564 1.00 98.25 111 ALA A N 1
ATOM 870 C CA . ALA A 1 111 ? -16.697 -14.639 13.929 1.00 98.25 111 ALA A CA 1
ATOM 871 C C . ALA A 1 111 ? -16.838 -14.506 12.416 1.00 98.25 111 ALA A C 1
ATOM 873 O O . ALA A 1 111 ? -17.818 -14.949 11.826 1.00 98.25 111 ALA A O 1
ATOM 874 N N . GLY A 1 112 ? -15.858 -13.881 11.781 1.00 98.31 112 GLY A N 1
ATOM 875 C CA . GLY A 1 112 ? -15.810 -13.686 10.345 1.00 98.31 112 GLY A CA 1
ATOM 876 C C . GLY A 1 112 ? -14.445 -14.044 9.789 1.00 98.31 112 GLY A C 1
ATOM 877 O O . GLY A 1 112 ? -13.414 -13.846 10.431 1.00 98.31 112 GLY A O 1
ATOM 878 N N . LEU A 1 113 ? -14.442 -14.547 8.566 1.00 98.38 113 LEU A N 1
ATOM 879 C CA . LEU A 1 113 ? -13.243 -14.790 7.790 1.00 98.38 113 LEU A CA 1
ATOM 880 C C . LEU A 1 113 ? -13.460 -14.225 6.395 1.00 98.38 113 LEU A C 1
ATOM 882 O O . LEU A 1 113 ? -14.437 -14.553 5.723 1.00 98.38 113 LEU A O 1
ATOM 886 N N . ARG A 1 114 ? -12.537 -13.377 5.957 1.00 98.25 114 ARG A N 1
ATOM 887 C CA . ARG A 1 114 ? -12.480 -12.894 4.583 1.00 98.25 114 ARG A CA 1
ATOM 888 C C . ARG A 1 114 ? -11.178 -13.350 3.942 1.00 98.25 114 ARG A C 1
ATOM 890 O O . ARG A 1 114 ? -10.133 -13.294 4.584 1.00 98.25 114 ARG A O 1
ATOM 897 N N . ILE A 1 115 ? -11.262 -13.808 2.702 1.00 98.25 115 ILE A N 1
ATOM 898 C CA . ILE A 1 115 ? -10.120 -14.141 1.857 1.00 98.25 115 ILE A CA 1
ATOM 899 C C . ILE A 1 115 ? -10.149 -13.162 0.692 1.00 98.25 115 ILE A C 1
ATOM 901 O O . ILE A 1 115 ? -11.169 -13.052 0.012 1.00 98.25 115 ILE A O 1
ATOM 905 N N . ASP A 1 116 ? -9.051 -12.450 0.493 1.00 97.94 116 ASP A N 1
ATOM 906 C CA . ASP A 1 116 ? -8.854 -11.517 -0.608 1.00 97.94 116 ASP A CA 1
ATOM 907 C C . ASP A 1 116 ? -7.774 -12.076 -1.548 1.00 97.94 116 ASP A C 1
ATOM 909 O O . ASP A 1 116 ? -6.755 -12.586 -1.085 1.00 97.94 116 ASP A O 1
ATOM 913 N N . TYR A 1 117 ? -8.009 -11.991 -2.855 1.00 96.94 117 TYR A N 1
ATOM 914 C CA . TYR A 1 117 ? -7.085 -12.348 -3.930 1.00 96.94 117 TYR A CA 1
ATOM 915 C C . TYR A 1 117 ? -6.782 -11.095 -4.750 1.00 96.94 117 TYR A C 1
ATOM 917 O O . TYR A 1 117 ? -7.705 -10.418 -5.214 1.00 96.94 117 TYR A O 1
ATOM 925 N N . PHE A 1 118 ? -5.499 -10.803 -4.933 1.00 94.81 118 PHE A N 1
ATOM 926 C CA . PHE A 1 118 ? -5.004 -9.651 -5.671 1.00 94.81 118 PHE A CA 1
ATOM 927 C C . PHE A 1 118 ? -4.001 -10.103 -6.727 1.00 94.81 118 PHE A C 1
ATOM 929 O O . PHE A 1 118 ? -2.931 -10.618 -6.407 1.00 94.81 118 PHE A O 1
ATOM 936 N N . ASP A 1 119 ? -4.334 -9.850 -7.981 1.00 93.81 119 ASP A N 1
ATOM 937 C CA . ASP A 1 119 ? -3.431 -9.930 -9.115 1.00 93.81 119 ASP A CA 1
ATOM 938 C C . ASP A 1 119 ? -3.350 -8.538 -9.740 1.00 93.81 119 ASP A C 1
ATOM 940 O O . ASP A 1 119 ? -4.352 -7.993 -10.200 1.00 93.81 119 ASP A O 1
ATOM 944 N N . ALA A 1 120 ? -2.172 -7.924 -9.689 1.00 90.94 120 ALA A N 1
ATOM 945 C CA . ALA A 1 120 ? -1.964 -6.614 -10.287 1.00 90.94 120 ALA A CA 1
ATOM 946 C C . ALA A 1 120 ? -1.661 -6.697 -11.790 1.00 90.94 120 ALA A C 1
ATOM 948 O O . ALA A 1 120 ? -1.583 -5.651 -12.419 1.00 90.94 120 ALA A O 1
ATOM 949 N N . ASP A 1 121 ? -1.453 -7.889 -12.362 1.00 91.31 121 ASP A N 1
ATOM 950 C CA . ASP A 1 121 ? -0.989 -8.063 -13.744 1.00 91.31 121 ASP A CA 1
ATOM 951 C C . ASP A 1 121 ? 0.201 -7.141 -14.078 1.00 91.31 121 ASP A C 1
ATOM 953 O O . ASP A 1 121 ? 0.234 -6.453 -15.089 1.00 91.31 121 ASP A O 1
ATOM 957 N N . SER A 1 122 ? 1.173 -7.060 -13.167 1.00 90.81 122 SER A N 1
ATOM 958 C CA . SER A 1 122 ? 2.322 -6.150 -13.264 1.00 90.81 122 SER A CA 1
ATOM 959 C C . SER A 1 122 ? 3.631 -6.913 -13.497 1.00 90.81 122 SER A C 1
ATOM 961 O O . SER A 1 122 ? 3.666 -8.147 -13.489 1.00 90.81 122 SER A O 1
ATOM 963 N N . TRP A 1 123 ? 4.717 -6.170 -13.709 1.00 91.94 123 TRP A N 1
ATOM 964 C CA . TRP A 1 123 ? 6.062 -6.694 -13.920 1.00 91.94 123 TRP A CA 1
ATOM 965 C C . TRP A 1 123 ? 7.019 -6.209 -12.836 1.00 91.94 123 TRP A C 1
ATOM 967 O O . TRP A 1 123 ? 6.940 -5.079 -12.354 1.00 91.94 123 TRP A O 1
ATOM 977 N N . ARG A 1 124 ? 7.987 -7.060 -12.500 1.00 93.31 124 ARG A N 1
ATOM 978 C CA . ARG A 1 124 ? 9.133 -6.729 -11.651 1.00 93.31 124 ARG A CA 1
ATOM 979 C C . ARG A 1 124 ? 10.433 -7.140 -12.334 1.00 93.31 124 ARG A C 1
ATOM 981 O O . ARG A 1 124 ? 10.445 -8.043 -13.169 1.00 93.31 124 ARG A O 1
ATOM 988 N N . PHE A 1 125 ? 11.532 -6.492 -11.969 1.00 94.81 125 PHE A N 1
ATOM 989 C CA . PHE A 1 125 ? 12.860 -6.926 -12.397 1.00 94.81 125 PHE A CA 1
ATOM 990 C C . PHE A 1 125 ? 13.241 -8.236 -11.707 1.00 94.81 125 PHE A C 1
ATOM 992 O O . PHE A 1 125 ? 13.026 -8.383 -10.504 1.00 94.81 125 PHE A O 1
ATOM 999 N N . LYS A 1 126 ? 13.846 -9.163 -12.457 1.00 95.75 126 LYS A N 1
ATOM 1000 C CA . LYS A 1 126 ? 14.424 -10.396 -11.895 1.00 95.75 126 LYS A CA 1
ATOM 1001 C C . LYS A 1 126 ? 15.591 -10.086 -10.963 1.00 95.75 126 LYS A C 1
ATOM 1003 O O . LYS A 1 126 ? 15.708 -10.675 -9.893 1.00 95.75 126 LYS A O 1
ATOM 1008 N N . ASP A 1 127 ? 16.429 -9.139 -11.376 1.00 96.12 127 ASP A N 1
ATOM 1009 C CA . ASP A 1 127 ? 17.468 -8.533 -10.554 1.00 96.12 127 ASP A CA 1
ATOM 1010 C C . ASP A 1 127 ? 17.323 -7.004 -10.627 1.00 96.12 127 ASP A C 1
ATOM 1012 O O . ASP A 1 127 ? 17.687 -6.400 -11.640 1.00 96.12 127 ASP A O 1
ATOM 1016 N N . PRO A 1 128 ? 16.799 -6.352 -9.573 1.00 95.19 128 PRO A N 1
ATOM 1017 C CA . PRO A 1 128 ? 16.696 -4.895 -9.515 1.00 95.19 128 PRO A CA 1
ATOM 1018 C C . PRO A 1 128 ? 18.040 -4.168 -9.688 1.00 95.19 128 PRO A C 1
ATOM 1020 O O . PRO A 1 128 ? 18.069 -3.012 -10.100 1.00 95.19 128 PRO A O 1
ATOM 1023 N N . ALA A 1 129 ? 19.171 -4.815 -9.385 1.00 96.38 129 ALA A N 1
ATOM 1024 C CA . ALA A 1 129 ? 20.497 -4.234 -9.571 1.00 96.38 129 ALA A CA 1
ATOM 1025 C C . ALA A 1 129 ? 21.077 -4.474 -10.976 1.00 96.38 129 ALA A C 1
ATOM 1027 O O . ALA A 1 129 ? 22.130 -3.920 -11.288 1.00 96.38 129 ALA A O 1
ATOM 1028 N N . ALA A 1 130 ? 20.443 -5.273 -11.834 1.00 96.62 130 ALA A N 1
ATOM 1029 C CA . ALA A 1 130 ? 20.909 -5.534 -13.198 1.00 96.62 130 ALA A CA 1
ATOM 1030 C C . ALA A 1 130 ? 19.769 -5.445 -14.234 1.00 96.62 130 ALA A C 1
ATOM 1032 O O . ALA A 1 130 ? 19.511 -6.411 -14.955 1.00 96.62 130 ALA A O 1
ATOM 1033 N N . PRO A 1 131 ? 19.057 -4.304 -14.324 1.00 95.81 131 PRO A N 1
ATOM 1034 C CA . PRO A 1 131 ? 18.065 -4.112 -15.371 1.00 95.81 131 PRO A CA 1
ATOM 1035 C C . PRO A 1 131 ? 18.730 -3.952 -16.746 1.00 95.81 131 PRO A C 1
ATOM 1037 O O . PRO A 1 131 ? 19.842 -3.429 -16.856 1.00 95.81 131 PRO A O 1
ATOM 1040 N N . VAL A 1 132 ? 18.010 -4.355 -17.794 1.00 96.88 132 VAL A N 1
ATOM 1041 C CA . VAL A 1 132 ? 18.433 -4.205 -19.193 1.00 96.88 132 VAL A CA 1
ATOM 1042 C C . VAL A 1 132 ? 17.500 -3.206 -19.868 1.00 96.88 132 VAL A C 1
ATOM 1044 O O . VAL A 1 132 ? 16.349 -3.519 -20.185 1.00 96.88 132 VAL A O 1
ATOM 1047 N N . ARG A 1 133 ? 17.973 -1.969 -20.025 1.00 95.56 133 ARG A N 1
ATOM 1048 C CA . ARG A 1 133 ? 17.241 -0.894 -20.697 1.00 95.56 133 ARG A CA 1
ATOM 1049 C C . ARG A 1 133 ? 17.628 -0.869 -22.173 1.00 95.56 133 ARG A C 1
ATOM 1051 O O . ARG A 1 133 ? 18.803 -0.931 -22.499 1.00 95.56 133 ARG A O 1
ATOM 1058 N N . ASP A 1 134 ? 16.641 -0.713 -23.047 1.00 94.25 134 ASP A N 1
ATOM 1059 C CA . ASP A 1 134 ? 16.853 -0.444 -24.469 1.00 94.25 134 ASP A CA 1
ATOM 1060 C C . ASP A 1 134 ? 16.645 1.055 -24.707 1.00 94.25 134 ASP A C 1
ATOM 1062 O O . ASP A 1 134 ? 15.514 1.558 -24.769 1.00 94.25 134 ASP A O 1
ATOM 1066 N N . SER A 1 135 ? 17.752 1.799 -24.771 1.00 89.94 135 SER A N 1
ATOM 1067 C CA . SER A 1 135 ? 17.713 3.244 -24.991 1.00 89.94 135 SER A CA 1
ATOM 1068 C C . SER A 1 135 ? 17.317 3.628 -26.412 1.00 89.94 135 SER A C 1
ATOM 1070 O O . SER A 1 135 ? 16.822 4.739 -26.608 1.00 89.94 135 SER A O 1
ATOM 1072 N N . GLU A 1 136 ? 17.493 2.728 -27.383 1.00 90.31 136 GLU A N 1
ATOM 1073 C CA . GLU A 1 136 ? 17.128 2.971 -28.771 1.00 90.31 136 GLU A CA 1
ATOM 1074 C C . GLU A 1 136 ? 15.611 2.896 -28.948 1.00 90.31 136 GLU A C 1
ATOM 1076 O O . GLU A 1 136 ? 15.021 3.803 -29.534 1.00 90.31 136 GLU A O 1
ATOM 1081 N N . ASN A 1 137 ? 14.961 1.858 -28.418 1.00 89.62 137 ASN A N 1
ATOM 1082 C CA . ASN A 1 137 ? 13.516 1.649 -28.553 1.00 89.62 137 ASN A CA 1
ATOM 1083 C C . ASN A 1 137 ? 12.689 2.225 -27.395 1.00 89.62 137 ASN A C 1
ATOM 1085 O O . ASN A 1 137 ? 11.460 2.081 -27.396 1.00 89.62 137 ASN A O 1
ATOM 1089 N N . TYR A 1 138 ? 13.344 2.892 -26.436 1.00 90.31 138 TYR A N 1
ATOM 1090 C CA . TYR A 1 138 ? 12.727 3.475 -25.243 1.00 90.31 138 TYR A CA 1
ATOM 1091 C C . TYR A 1 138 ? 11.848 2.454 -24.513 1.00 90.31 138 TYR A C 1
ATOM 1093 O O . TYR A 1 138 ? 10.663 2.682 -24.294 1.00 90.31 138 TYR A O 1
ATOM 1101 N N . THR A 1 139 ? 12.415 1.296 -24.184 1.00 92.44 139 THR A N 1
ATOM 1102 C CA . THR A 1 139 ? 11.712 0.239 -23.445 1.00 92.44 139 THR A CA 1
ATOM 1103 C C . THR A 1 139 ? 12.688 -0.549 -22.566 1.00 92.44 139 THR A C 1
ATOM 1105 O O . THR A 1 139 ? 13.862 -0.191 -22.446 1.00 92.44 139 THR A O 1
ATOM 1108 N N . ILE A 1 140 ? 12.200 -1.592 -21.901 1.00 94.12 140 ILE A N 1
ATOM 1109 C CA . ILE A 1 140 ? 12.994 -2.523 -21.097 1.00 94.12 140 ILE A CA 1
ATOM 1110 C C . ILE A 1 140 ? 12.981 -3.883 -21.784 1.00 94.12 140 ILE A C 1
ATOM 1112 O O . ILE A 1 140 ? 11.934 -4.331 -22.256 1.00 94.12 140 ILE A O 1
ATOM 1116 N N . ASP A 1 141 ? 14.124 -4.567 -21.802 1.00 94.50 141 ASP A N 1
ATOM 1117 C CA . ASP A 1 141 ? 14.164 -5.950 -22.262 1.00 94.50 141 ASP A CA 1
ATOM 1118 C C . ASP A 1 141 ? 13.355 -6.832 -21.302 1.00 94.50 141 ASP A C 1
ATOM 1120 O O . ASP A 1 141 ? 13.700 -7.011 -20.125 1.00 94.50 141 ASP A O 1
ATOM 1124 N N . LEU A 1 142 ? 12.276 -7.415 -21.828 1.00 92.56 142 LEU A N 1
ATOM 1125 C CA . LEU A 1 142 ? 11.374 -8.297 -21.099 1.00 92.56 142 LEU A CA 1
ATOM 1126 C C . LEU A 1 142 ? 12.101 -9.514 -20.509 1.00 92.56 142 LEU A C 1
ATOM 1128 O O . LEU A 1 142 ? 11.663 -10.052 -19.495 1.00 92.56 142 LEU A O 1
ATOM 1132 N N . ALA A 1 143 ? 13.233 -9.933 -21.084 1.00 93.75 143 ALA A N 1
ATOM 1133 C CA . ALA A 1 143 ? 14.057 -11.005 -20.537 1.00 93.75 143 ALA A CA 1
ATOM 1134 C C . ALA A 1 143 ? 14.619 -10.671 -19.142 1.00 93.75 143 ALA A C 1
ATOM 1136 O O . ALA A 1 143 ? 14.809 -11.589 -18.336 1.00 93.75 143 ALA A O 1
ATOM 1137 N N . SER A 1 144 ? 14.822 -9.387 -18.821 1.00 94.12 144 SER A N 1
ATOM 1138 C CA . SER A 1 144 ? 15.251 -8.908 -17.495 1.00 94.12 144 SER A CA 1
ATOM 1139 C C . SER A 1 144 ? 14.103 -8.800 -16.479 1.00 94.12 144 SER A C 1
ATOM 1141 O O . SER A 1 144 ? 14.336 -8.596 -15.284 1.00 94.12 144 SER A O 1
ATOM 1143 N N . MET A 1 145 ? 12.860 -8.990 -16.930 1.00 94.44 145 MET A N 1
ATOM 1144 C CA . MET A 1 145 ? 11.653 -8.863 -16.121 1.00 94.44 145 MET A CA 1
ATOM 1145 C C . MET A 1 145 ? 10.901 -10.188 -15.980 1.00 94.44 145 MET A C 1
ATOM 1147 O O . MET A 1 145 ? 11.091 -11.150 -16.726 1.00 94.44 145 MET A O 1
ATOM 1151 N N . GLU A 1 146 ? 10.023 -10.234 -14.990 1.00 94.44 146 GLU A N 1
ATOM 1152 C CA . GLU A 1 146 ? 9.059 -11.306 -14.776 1.00 94.44 146 GLU A CA 1
ATOM 1153 C C . GLU A 1 146 ? 7.753 -10.747 -14.207 1.00 94.44 146 GLU A C 1
ATOM 1155 O O . GLU A 1 146 ? 7.724 -9.638 -13.668 1.00 94.44 146 GLU A O 1
ATOM 1160 N N . LYS A 1 147 ? 6.662 -11.509 -14.331 1.00 92.62 147 LYS A N 1
ATOM 1161 C CA . LYS A 1 147 ? 5.373 -11.108 -13.767 1.00 92.62 147 LYS A CA 1
ATOM 1162 C C . LYS A 1 147 ? 5.443 -11.055 -12.243 1.00 92.62 147 LYS A C 1
ATOM 1164 O O . LYS A 1 147 ? 6.039 -11.922 -11.601 1.00 92.62 147 LYS A O 1
ATOM 1169 N N . THR A 1 148 ? 4.808 -10.042 -11.672 1.00 92.38 148 THR A N 1
ATOM 1170 C CA . THR A 1 148 ? 4.643 -9.909 -10.227 1.00 92.38 148 THR A CA 1
ATOM 1171 C C . THR A 1 148 ? 3.803 -11.073 -9.679 1.00 92.38 148 THR A C 1
ATOM 1173 O O . THR A 1 148 ? 2.849 -11.493 -10.337 1.00 92.38 148 THR A O 1
ATOM 1176 N N . PRO A 1 149 ? 4.122 -11.612 -8.489 1.00 92.94 149 PRO A N 1
ATOM 1177 C CA . PRO A 1 149 ? 3.293 -12.616 -7.842 1.00 92.94 149 PRO A CA 1
ATOM 1178 C C . PRO A 1 149 ? 1.870 -12.128 -7.565 1.00 92.94 149 PRO A C 1
ATOM 1180 O O . PRO A 1 149 ? 1.616 -10.950 -7.318 1.00 92.94 149 PRO A O 1
ATOM 1183 N N . THR A 1 150 ? 0.947 -13.079 -7.515 1.00 94.38 150 THR A N 1
ATOM 1184 C CA . THR A 1 150 ? -0.412 -12.858 -7.024 1.00 94.38 150 THR A CA 1
ATOM 1185 C C . THR A 1 150 ? -0.439 -12.997 -5.507 1.00 94.38 150 THR A C 1
ATOM 1187 O O . THR A 1 150 ? 0.152 -13.931 -4.955 1.00 94.38 150 THR A O 1
ATOM 1190 N N . TYR A 1 151 ? -1.182 -12.134 -4.825 1.00 94.94 151 TYR A N 1
ATOM 1191 C CA . TYR A 1 151 ? -1.285 -12.127 -3.372 1.00 94.94 151 TYR A CA 1
ATOM 1192 C C . TYR A 1 151 ? -2.627 -12.680 -2.913 1.00 94.94 151 TYR A C 1
ATOM 1194 O O . TYR A 1 151 ? -3.678 -12.317 -3.429 1.00 94.94 151 TYR A O 1
ATOM 1202 N N . THR A 1 152 ? -2.601 -13.553 -1.909 1.00 96.69 152 THR A N 1
ATOM 1203 C CA . THR A 1 152 ? -3.807 -14.008 -1.210 1.00 96.69 152 THR A CA 1
ATOM 1204 C C . THR A 1 152 ? -3.672 -13.680 0.268 1.00 96.69 152 THR A C 1
ATOM 1206 O O . THR A 1 152 ? -2.723 -14.117 0.918 1.00 96.69 152 THR A O 1
ATOM 1209 N N . ASP A 1 153 ? -4.618 -12.918 0.806 1.00 96.62 153 ASP A N 1
ATOM 1210 C CA . ASP A 1 153 ? -4.624 -12.500 2.204 1.00 96.62 153 ASP A CA 1
ATOM 1211 C C . ASP A 1 153 ? -5.851 -13.034 2.938 1.00 96.62 153 ASP A C 1
ATOM 1213 O O . ASP A 1 153 ? -6.968 -13.059 2.423 1.00 96.62 153 ASP A O 1
ATOM 1217 N N . ILE A 1 154 ? -5.627 -13.445 4.185 1.00 97.75 154 ILE A N 1
ATOM 1218 C CA . ILE A 1 154 ? -6.669 -13.946 5.076 1.00 97.75 154 ILE A CA 1
ATOM 1219 C C . ILE A 1 154 ? -6.878 -12.924 6.191 1.00 97.75 154 ILE A C 1
ATOM 1221 O O . ILE A 1 154 ? -5.957 -12.573 6.934 1.00 97.75 154 ILE A O 1
ATOM 1225 N N . SER A 1 155 ? -8.120 -12.474 6.306 1.00 98.31 155 SER A N 1
ATOM 1226 C CA . SER A 1 155 ? -8.569 -11.374 7.151 1.00 98.31 155 SER A CA 1
ATOM 1227 C C . SER A 1 155 ? -9.614 -11.881 8.159 1.00 98.31 155 SER A C 1
ATOM 1229 O O . SER A 1 155 ? -10.819 -11.760 7.908 1.00 98.31 155 SER A O 1
ATOM 1231 N N . PRO A 1 156 ? -9.194 -12.514 9.276 1.00 98.25 156 PRO A N 1
ATOM 1232 C CA . PRO A 1 156 ? -10.097 -12.899 10.356 1.00 98.25 156 PRO A CA 1
ATOM 1233 C C . PRO A 1 156 ? -10.645 -11.677 11.095 1.00 98.25 156 PRO A C 1
ATOM 1235 O O . PRO A 1 156 ? -9.964 -10.660 11.257 1.00 98.25 156 PRO A O 1
ATOM 1238 N N . ARG A 1 157 ? -11.874 -11.808 11.588 1.00 97.88 157 ARG A N 1
ATOM 1239 C CA . ARG A 1 157 ? -12.564 -10.823 12.420 1.00 97.88 157 ARG A CA 1
ATOM 1240 C C . ARG A 1 157 ? -13.260 -11.550 13.554 1.00 97.88 157 ARG A C 1
ATOM 1242 O O . ARG A 1 157 ? -14.000 -12.498 13.313 1.00 97.88 157 ARG A O 1
ATOM 1249 N N . LEU A 1 158 ? -13.015 -11.117 14.777 1.00 98.19 158 LEU A N 1
ATOM 1250 C CA . LEU A 1 158 ? -13.612 -11.693 15.967 1.00 98.19 158 LEU A CA 1
ATOM 1251 C C . LEU A 1 158 ? -14.149 -10.559 16.830 1.00 98.19 158 LEU A C 1
ATOM 1253 O O . LEU A 1 158 ? -13.396 -9.690 17.249 1.00 98.19 158 LEU A O 1
ATOM 1257 N N . GLY A 1 159 ? -15.445 -10.577 17.091 1.00 97.94 159 GLY A N 1
ATOM 1258 C CA . GLY A 1 159 ? -16.105 -9.707 18.049 1.00 97.94 159 GLY A CA 1
ATOM 1259 C C . GLY A 1 159 ? -16.707 -10.549 19.160 1.00 97.94 159 GLY A C 1
ATOM 1260 O O . GLY A 1 159 ? -17.260 -11.615 18.906 1.00 97.94 159 GLY A O 1
ATOM 1261 N N . MET A 1 160 ? -16.625 -10.070 20.386 1.00 97.31 160 MET A N 1
ATOM 1262 C CA . MET A 1 160 ? -17.243 -10.687 21.545 1.00 97.31 160 MET A CA 1
ATOM 1263 C C . MET A 1 160 ? -17.917 -9.601 22.366 1.00 97.31 160 MET A C 1
ATOM 1265 O O . MET A 1 160 ? -17.336 -8.541 22.586 1.00 97.31 160 MET A O 1
ATOM 1269 N N . SER A 1 161 ? -19.125 -9.864 22.843 1.00 96.81 161 SER A N 1
ATOM 1270 C CA . SER A 1 161 ? -19.798 -8.978 23.781 1.00 96.81 161 SER A CA 1
ATOM 1271 C C . SER A 1 161 ? -20.558 -9.755 24.833 1.00 96.81 161 SER A C 1
ATOM 1273 O O . SER A 1 161 ? -21.198 -10.755 24.513 1.00 96.81 161 SER A O 1
ATOM 1275 N N . PHE A 1 162 ? -20.505 -9.282 26.070 1.00 94.94 162 PHE A N 1
ATOM 1276 C CA . PHE A 1 162 ? -21.248 -9.859 27.182 1.00 94.94 162 PHE A CA 1
ATOM 1277 C C . PHE A 1 162 ? -21.635 -8.765 28.183 1.00 94.94 162 PHE A C 1
ATOM 1279 O O . PHE A 1 162 ? -20.851 -7.836 28.412 1.00 94.94 162 PHE A O 1
ATOM 1286 N N . PRO A 1 163 ? -22.829 -8.836 28.788 1.00 94.25 163 PRO A N 1
ATOM 1287 C CA . PRO A 1 163 ? -23.177 -7.977 29.898 1.00 94.25 163 PRO A CA 1
ATOM 1288 C C . PRO A 1 163 ? -22.369 -8.379 31.134 1.00 94.25 163 PRO A C 1
ATOM 1290 O O . PRO A 1 163 ? -22.219 -9.553 31.466 1.00 94.25 163 PRO A O 1
ATOM 1293 N N . VAL A 1 164 ? -21.838 -7.374 31.819 1.00 89.38 164 VAL A N 1
ATOM 1294 C CA . VAL A 1 164 ? -21.198 -7.501 33.136 1.00 89.38 164 VAL A CA 1
ATOM 1295 C C . VAL A 1 164 ? -22.208 -7.172 34.243 1.00 89.38 164 VAL A C 1
ATOM 1297 O O . VAL A 1 164 ? -22.083 -7.660 35.364 1.00 89.38 164 VAL A O 1
ATOM 1300 N N . SER A 1 165 ? -23.214 -6.348 33.930 1.00 88.06 165 SER A N 1
ATOM 1301 C CA . SER A 1 165 ? -24.338 -5.989 34.802 1.00 88.06 165 SER A CA 1
ATOM 1302 C C . SER A 1 165 ? -25.570 -5.616 33.963 1.00 88.06 165 SER A C 1
ATOM 1304 O O . SER A 1 165 ? -25.459 -5.470 32.746 1.00 88.06 165 SER A O 1
ATOM 1306 N N . ASP A 1 166 ? -26.715 -5.361 34.604 1.00 85.81 166 ASP A N 1
ATOM 1307 C CA . ASP A 1 166 ? -27.956 -4.910 33.943 1.00 85.81 166 ASP A CA 1
ATOM 1308 C C . ASP A 1 166 ? -27.801 -3.597 33.147 1.00 85.81 166 ASP A C 1
ATOM 1310 O O . ASP A 1 166 ? -28.638 -3.264 32.310 1.00 85.81 166 ASP A O 1
ATOM 1314 N N . LEU A 1 167 ? -26.742 -2.828 33.422 1.00 84.31 167 LEU A N 1
ATOM 1315 C CA . LEU A 1 167 ? -26.469 -1.527 32.807 1.00 84.31 167 LEU A CA 1
ATOM 1316 C C . LEU A 1 167 ? -25.117 -1.484 32.080 1.00 84.31 167 LEU A C 1
ATOM 1318 O O . LEU A 1 167 ? -24.756 -0.440 31.532 1.00 84.31 167 LEU A O 1
ATOM 1322 N N . THR A 1 168 ? -24.350 -2.578 32.102 1.00 88.62 168 THR A N 1
ATOM 1323 C CA . THR A 1 168 ? -22.974 -2.623 31.591 1.00 88.62 168 THR A CA 1
ATOM 1324 C C . THR A 1 168 ? -22.803 -3.754 30.607 1.00 88.62 168 THR A C 1
ATOM 1326 O O . THR A 1 168 ? -22.866 -4.916 30.995 1.00 88.62 168 THR A O 1
ATOM 1329 N N . VAL A 1 169 ? -22.480 -3.409 29.363 1.00 93.94 169 VAL A N 1
ATOM 1330 C CA . VAL A 1 169 ? -22.032 -4.356 28.341 1.00 93.94 169 VAL A CA 1
ATOM 1331 C C . VAL A 1 169 ? -20.570 -4.090 28.029 1.00 93.94 169 VAL A C 1
ATOM 1333 O O . VAL A 1 169 ? -20.137 -2.940 27.931 1.00 93.94 169 VAL A O 1
ATOM 1336 N N . PHE A 1 170 ? -19.807 -5.168 27.930 1.00 95.00 170 PHE A N 1
ATOM 1337 C CA . PHE A 1 170 ? -18.422 -5.139 27.508 1.00 95.00 170 PHE A CA 1
ATOM 1338 C C . PHE A 1 170 ? -18.326 -5.643 26.074 1.00 95.00 170 PHE A C 1
ATOM 1340 O O . PHE A 1 170 ? -18.907 -6.684 25.760 1.00 95.00 170 PHE A O 1
ATOM 1347 N N . HIS A 1 171 ? -17.589 -4.931 25.223 1.00 96.00 171 HIS A N 1
ATOM 1348 C CA . HIS A 1 171 ? -17.310 -5.348 23.852 1.00 96.00 171 HIS A CA 1
ATOM 1349 C C . HIS A 1 171 ? -15.803 -5.491 23.652 1.00 96.00 171 HIS A C 1
ATOM 1351 O O . HIS A 1 171 ? -15.026 -4.644 24.080 1.00 96.00 171 HIS A O 1
ATOM 1357 N N . VAL A 1 172 ? -15.387 -6.560 22.981 1.00 97.06 172 VAL A N 1
ATOM 1358 C CA . VAL A 1 172 ? -14.009 -6.783 22.537 1.00 97.06 172 VAL A CA 1
ATOM 1359 C C . VAL A 1 172 ? -14.046 -7.116 21.063 1.00 97.06 172 VAL A C 1
ATOM 1361 O O . VAL A 1 172 ? -14.838 -7.953 20.633 1.00 97.06 172 VAL A O 1
ATOM 1364 N N . GLN A 1 173 ? -13.180 -6.489 20.285 1.00 97.88 173 GLN A N 1
ATOM 1365 C CA . GLN A 1 173 ? -13.070 -6.721 18.859 1.00 97.88 173 GLN A CA 1
ATOM 1366 C C . GLN A 1 173 ? -11.608 -6.893 18.464 1.00 97.88 173 GLN A C 1
ATOM 1368 O O . GLN A 1 173 ? -10.710 -6.216 18.958 1.00 97.88 173 GLN A O 1
ATOM 1373 N N . TYR A 1 174 ? -11.384 -7.819 17.547 1.00 98.38 174 TYR A N 1
ATOM 1374 C CA . TYR A 1 174 ? -10.126 -8.067 16.876 1.00 98.38 174 TYR A CA 1
ATOM 1375 C C . TYR A 1 174 ? -10.391 -8.181 15.380 1.00 98.38 174 TYR A C 1
ATOM 1377 O O . TYR A 1 174 ? -11.328 -8.857 14.949 1.00 98.38 174 TYR A O 1
ATOM 1385 N N . GLY A 1 175 ? -9.533 -7.576 14.572 1.00 98.31 175 GLY A N 1
ATOM 1386 C CA . GLY A 1 175 ? -9.603 -7.730 13.129 1.00 98.31 175 GLY A CA 1
ATOM 1387 C C . GLY A 1 175 ? -8.238 -7.617 12.482 1.00 98.31 175 GLY A C 1
ATOM 1388 O O . GLY A 1 175 ? -7.439 -6.750 12.835 1.00 98.31 175 GLY A O 1
ATOM 1389 N N . ARG A 1 176 ? -7.991 -8.467 11.488 1.00 98.19 176 ARG A N 1
ATOM 1390 C CA . ARG A 1 176 ? -6.929 -8.264 10.504 1.00 98.19 176 ARG A CA 1
ATOM 1391 C C . ARG A 1 176 ? -7.568 -7.915 9.166 1.00 98.19 176 ARG A C 1
ATOM 1393 O O . ARG A 1 176 ? -8.557 -8.521 8.766 1.00 98.19 176 ARG A O 1
ATOM 1400 N N . PHE A 1 177 ? -6.996 -6.935 8.487 1.00 97.62 177 PHE A N 1
ATOM 1401 C CA . PHE A 1 177 ? -7.472 -6.400 7.220 1.00 97.62 177 PHE A CA 1
ATOM 1402 C C . PHE A 1 177 ? -6.307 -6.319 6.241 1.00 97.62 177 PHE A C 1
ATOM 1404 O O . PHE A 1 177 ? -5.173 -6.067 6.654 1.00 97.62 177 PHE A O 1
ATOM 1411 N N . SER A 1 178 ? -6.595 -6.496 4.957 1.00 96.38 178 SER A N 1
ATOM 1412 C CA . SER A 1 178 ? -5.643 -6.283 3.871 1.00 96.38 178 SER A CA 1
ATOM 1413 C C . SER A 1 178 ? -6.200 -5.256 2.888 1.00 96.38 178 SER A C 1
ATOM 1415 O O . SER A 1 178 ? -7.415 -5.165 2.706 1.00 96.38 178 SER A O 1
ATOM 1417 N N . GLN A 1 179 ? -5.326 -4.446 2.298 1.00 92.81 179 GLN A N 1
ATOM 1418 C CA . GLN A 1 179 ? -5.696 -3.460 1.290 1.00 92.81 179 GLN A CA 1
ATOM 1419 C C . GLN A 1 179 ? -4.560 -3.302 0.285 1.00 92.81 179 GLN A C 1
ATOM 1421 O O . GLN A 1 179 ? -3.435 -2.992 0.672 1.00 92.81 179 GLN A O 1
ATOM 1426 N N . MET A 1 180 ? -4.857 -3.460 -1.004 1.00 91.00 180 MET A N 1
ATOM 1427 C CA . MET A 1 180 ? -3.877 -3.176 -2.047 1.00 91.00 180 MET A CA 1
ATOM 1428 C C . MET A 1 180 ? -3.581 -1.668 -2.108 1.00 91.00 180 MET A C 1
ATOM 1430 O O . MET A 1 180 ? -4.524 -0.867 -2.087 1.00 91.00 180 MET A O 1
ATOM 1434 N N . PRO A 1 181 ? -2.305 -1.252 -2.185 1.00 87.44 181 PRO A N 1
ATOM 1435 C CA . PRO A 1 181 ? -1.957 0.136 -2.464 1.00 87.44 181 PRO A CA 1
ATOM 1436 C C . PRO A 1 181 ? -2.484 0.605 -3.823 1.00 87.44 181 PRO A C 1
ATOM 1438 O O . PRO A 1 181 ? -2.904 -0.197 -4.657 1.00 87.44 181 PRO A O 1
ATOM 1441 N N . ALA A 1 182 ? -2.465 1.920 -4.055 1.00 82.62 182 ALA A N 1
ATOM 1442 C CA . ALA A 1 182 ? -2.951 2.500 -5.303 1.00 82.62 182 ALA A CA 1
ATOM 1443 C C . ALA A 1 182 ? -2.248 1.864 -6.517 1.00 82.62 182 ALA A C 1
ATOM 1445 O O . ALA A 1 182 ? -1.041 2.018 -6.698 1.00 82.62 182 ALA A O 1
ATOM 1446 N N . MET A 1 183 ? -3.018 1.167 -7.356 1.00 80.88 183 MET A N 1
ATOM 1447 C CA . MET A 1 183 ? -2.459 0.334 -8.425 1.00 80.88 183 MET A CA 1
ATOM 1448 C C . MET A 1 183 ? -1.889 1.141 -9.597 1.00 80.88 183 MET A C 1
ATOM 1450 O O . MET A 1 183 ? -1.092 0.612 -10.360 1.00 80.88 183 MET A O 1
ATOM 1454 N N . ARG A 1 184 ? -2.220 2.436 -9.721 1.00 81.69 184 ARG A N 1
ATOM 1455 C CA . ARG A 1 184 ? -1.707 3.311 -10.792 1.00 81.69 184 ARG A CA 1
ATOM 1456 C C . ARG A 1 184 ? -0.181 3.256 -10.918 1.00 81.69 184 ARG A C 1
ATOM 1458 O O . ARG A 1 184 ? 0.343 3.220 -12.023 1.00 81.69 184 ARG A O 1
ATOM 1465 N N . SER A 1 185 ? 0.533 3.218 -9.794 1.00 84.25 185 SER A N 1
ATOM 1466 C CA . SER A 1 185 ? 1.997 3.145 -9.802 1.00 84.25 185 SER A CA 1
ATOM 1467 C C . SER A 1 185 ? 2.545 1.780 -10.235 1.00 84.25 185 SER A C 1
ATOM 1469 O O . SER A 1 185 ? 3.738 1.683 -10.476 1.00 84.25 185 SER A O 1
ATOM 1471 N N . MET A 1 186 ? 1.710 0.744 -10.346 1.00 88.75 186 MET A N 1
ATOM 1472 C CA . MET A 1 186 ? 2.086 -0.619 -10.752 1.00 88.75 186 MET A CA 1
ATOM 1473 C C . MET A 1 186 ? 1.869 -0.868 -12.253 1.00 88.75 186 MET A C 1
ATOM 1475 O O . MET A 1 186 ? 2.276 -1.905 -12.768 1.00 88.75 186 MET A O 1
ATOM 1479 N N . PHE A 1 187 ? 1.225 0.058 -12.971 1.00 88.44 187 PHE A N 1
ATOM 1480 C CA . PHE A 1 187 ? 0.849 -0.108 -14.384 1.00 88.44 187 PHE A CA 1
ATOM 1481 C C . PHE A 1 187 ? 1.759 0.660 -15.344 1.00 88.44 187 PHE A C 1
ATOM 1483 O O . PHE A 1 187 ? 1.332 1.056 -16.427 1.00 88.44 187 PHE A O 1
ATOM 1490 N N . ALA A 1 188 ? 3.013 0.887 -14.952 1.00 87.94 188 ALA A N 1
ATOM 1491 C CA . ALA A 1 188 ? 4.010 1.448 -15.852 1.00 87.94 188 ALA A CA 1
ATOM 1492 C C . ALA A 1 188 ? 4.289 0.478 -17.014 1.00 87.94 188 ALA A C 1
ATOM 1494 O O . ALA A 1 188 ? 4.486 -0.721 -16.796 1.00 87.94 188 ALA A O 1
ATOM 1495 N N . GLY A 1 189 ? 4.315 0.999 -18.241 1.00 88.38 189 GLY A N 1
ATOM 1496 C CA . GLY A 1 189 ? 4.849 0.278 -19.402 1.00 88.38 189 GLY A CA 1
ATOM 1497 C C . GLY A 1 189 ? 6.273 0.700 -19.739 1.00 88.38 189 GLY A C 1
ATOM 1498 O O . GLY A 1 189 ? 6.909 1.461 -19.000 1.00 88.38 189 GLY A O 1
ATOM 1499 N N . GLY A 1 190 ? 6.798 0.193 -20.852 1.00 90.69 190 GLY A N 1
ATOM 1500 C CA . GLY A 1 190 ? 8.238 0.173 -21.086 1.00 90.69 190 GLY A CA 1
ATOM 1501 C C . GLY A 1 190 ? 8.848 1.548 -21.283 1.00 90.69 190 GLY A C 1
ATOM 1502 O O . GLY A 1 190 ? 9.899 1.818 -20.708 1.00 90.69 190 GLY A O 1
ATOM 1503 N N . ALA A 1 191 ? 8.157 2.450 -21.981 1.00 89.50 191 ALA A N 1
ATOM 1504 C CA . ALA A 1 191 ? 8.606 3.833 -22.163 1.00 89.50 191 ALA A CA 1
ATOM 1505 C C . ALA A 1 191 ? 8.823 4.566 -20.836 1.00 89.50 191 ALA A C 1
ATOM 1507 O O . ALA A 1 191 ? 9.865 5.188 -20.611 1.00 89.50 191 ALA A O 1
ATOM 1508 N N . ARG A 1 192 ? 7.867 4.423 -19.913 1.00 88.81 192 ARG A N 1
ATOM 1509 C CA . ARG A 1 192 ? 7.952 5.015 -18.580 1.00 88.81 192 ARG A CA 1
ATOM 1510 C C . ARG A 1 192 ? 9.111 4.419 -17.781 1.00 88.81 192 ARG A C 1
ATOM 1512 O O . ARG A 1 192 ? 9.886 5.165 -17.188 1.00 88.81 192 ARG A O 1
ATOM 1519 N N . LEU A 1 193 ? 9.244 3.093 -17.786 1.00 91.25 193 LEU A N 1
ATOM 1520 C CA . LEU A 1 193 ? 10.338 2.406 -17.101 1.00 91.25 193 LEU A CA 1
ATOM 1521 C C . LEU A 1 193 ? 11.703 2.816 -17.667 1.00 91.25 193 LEU A C 1
ATOM 1523 O O . LEU A 1 193 ? 12.607 3.159 -16.912 1.00 91.25 193 LEU A O 1
ATOM 1527 N N . ALA A 1 194 ? 11.846 2.862 -18.990 1.00 91.81 194 ALA A N 1
ATOM 1528 C CA . ALA A 1 194 ? 13.068 3.298 -19.652 1.00 91.81 194 ALA A CA 1
ATOM 1529 C C . ALA A 1 194 ? 13.421 4.754 -19.312 1.00 91.81 194 ALA A C 1
ATOM 1531 O O . ALA A 1 194 ? 14.601 5.083 -19.198 1.00 91.81 194 ALA A O 1
ATOM 1532 N N . LEU A 1 195 ? 12.436 5.634 -19.121 1.00 89.25 195 LEU A N 1
ATOM 1533 C CA . LEU A 1 195 ? 12.681 7.001 -18.662 1.00 89.25 195 LEU A CA 1
ATOM 1534 C C . LEU A 1 195 ? 13.191 7.030 -17.213 1.00 89.25 195 LEU A C 1
ATOM 1536 O O . LEU A 1 195 ? 14.192 7.692 -16.935 1.00 89.25 195 LEU A O 1
ATOM 1540 N N . GLU A 1 196 ? 12.552 6.281 -16.311 1.00 90.44 196 GLU A N 1
ATOM 1541 C CA . GLU A 1 196 ? 12.943 6.196 -14.895 1.00 90.44 196 GLU A CA 1
ATOM 1542 C C . GLU A 1 196 ? 14.343 5.577 -14.716 1.00 90.44 196 GLU A C 1
ATOM 1544 O O . GLU A 1 196 ? 15.117 6.032 -13.874 1.00 90.44 196 GLU A O 1
ATOM 1549 N N . LEU A 1 197 ? 14.707 4.598 -15.551 1.00 91.88 197 LEU A N 1
ATOM 1550 C CA . LEU A 1 197 ? 16.022 3.949 -15.551 1.00 91.88 197 LEU A CA 1
ATOM 1551 C C . LEU A 1 197 ? 17.089 4.728 -16.332 1.00 91.88 197 LEU A C 1
ATOM 1553 O O . LEU A 1 197 ? 18.261 4.370 -16.286 1.00 91.88 197 LEU A O 1
ATOM 1557 N N . GLY A 1 198 ? 16.737 5.805 -17.035 1.00 88.75 198 GLY A N 1
ATOM 1558 C CA . GLY A 1 198 ? 17.686 6.608 -17.814 1.00 88.75 198 GLY A CA 1
ATOM 1559 C C . GLY A 1 198 ? 18.656 7.455 -16.977 1.00 88.75 198 GLY A C 1
ATOM 1560 O O . GLY A 1 198 ? 19.440 8.209 -17.549 1.00 88.75 198 GLY A O 1
ATOM 1561 N N . GLY A 1 199 ? 18.592 7.380 -15.640 1.00 75.44 199 GLY A N 1
ATOM 1562 C CA . GLY A 1 199 ? 19.412 8.187 -14.729 1.00 75.44 199 GLY A CA 1
ATOM 1563 C C . GLY A 1 199 ? 18.991 9.660 -14.661 1.00 75.44 199 GLY A C 1
ATOM 1564 O O . GLY A 1 199 ? 19.820 10.527 -14.383 1.00 75.44 199 GLY A O 1
ATOM 1565 N N . GLN A 1 200 ? 17.725 9.958 -14.970 1.00 66.62 200 GLN A N 1
ATOM 1566 C CA . GLN A 1 200 ? 17.184 11.319 -14.954 1.00 66.62 200 GLN A CA 1
ATOM 1567 C C . GLN A 1 200 ? 16.926 11.849 -13.530 1.00 66.62 200 GLN A C 1
ATOM 1569 O O . GLN A 1 200 ? 16.939 11.107 -12.550 1.00 66.62 200 GLN A O 1
ATOM 1574 N N . ASN A 1 201 ? 16.691 13.163 -13.429 1.00 71.25 201 ASN A N 1
ATOM 1575 C CA . ASN A 1 201 ? 16.352 13.859 -12.183 1.00 71.25 201 ASN A CA 1
ATOM 1576 C C . ASN A 1 201 ? 15.009 13.387 -11.589 1.00 71.25 201 ASN A C 1
ATOM 1578 O O . ASN A 1 201 ? 14.172 12.838 -12.297 1.00 71.25 201 ASN A O 1
ATOM 1582 N N . TYR A 1 202 ? 14.806 13.701 -10.305 1.00 81.25 202 TYR A N 1
ATOM 1583 C CA . TYR A 1 202 ? 13.585 13.550 -9.503 1.00 81.25 202 TYR A CA 1
ATOM 1584 C C . TYR A 1 202 ? 12.303 13.126 -10.252 1.00 81.25 202 TYR A C 1
ATOM 1586 O O . TYR A 1 202 ? 11.669 13.921 -10.956 1.00 81.25 202 TYR A O 1
ATOM 1594 N N . ILE A 1 203 ? 11.856 11.895 -9.994 1.00 82.81 203 ILE A N 1
ATOM 1595 C CA . ILE A 1 203 ? 10.584 11.361 -10.488 1.00 82.81 203 ILE A CA 1
ATOM 1596 C C . ILE A 1 203 ? 9.525 11.511 -9.395 1.00 82.81 203 ILE A C 1
ATOM 1598 O O . ILE A 1 203 ? 9.581 10.865 -8.353 1.00 82.81 203 ILE A O 1
ATOM 1602 N N . ARG A 1 204 ? 8.514 12.353 -9.641 1.00 78.50 204 ARG A N 1
ATOM 1603 C CA . ARG A 1 204 ? 7.475 12.668 -8.641 1.00 78.50 204 ARG A CA 1
ATOM 1604 C C . ARG A 1 204 ? 6.610 11.466 -8.239 1.00 78.50 204 ARG A C 1
ATOM 1606 O O . ARG A 1 204 ? 6.130 11.419 -7.110 1.00 78.50 204 ARG A O 1
ATOM 1613 N N . TYR A 1 205 ? 6.364 10.543 -9.166 1.00 84.25 205 TYR A N 1
ATOM 1614 C CA . TYR A 1 205 ? 5.470 9.397 -8.970 1.00 84.25 205 TYR A CA 1
ATOM 1615 C C . TYR A 1 205 ? 6.117 8.122 -9.505 1.00 84.25 205 TYR A C 1
ATOM 1617 O O . TYR A 1 205 ? 5.645 7.618 -10.518 1.00 84.25 205 TYR A O 1
ATOM 1625 N N . PRO A 1 206 ? 7.209 7.640 -8.904 1.00 89.88 206 PRO A N 1
ATOM 1626 C CA . PRO A 1 206 ? 7.974 6.544 -9.476 1.00 89.88 206 PRO A CA 1
ATOM 1627 C C . PRO A 1 206 ? 7.166 5.248 -9.508 1.00 89.88 206 PRO A C 1
ATOM 1629 O O . PRO A 1 206 ? 6.178 5.090 -8.779 1.00 89.88 206 PRO A O 1
ATOM 1632 N N . THR A 1 207 ? 7.592 4.327 -10.365 1.00 91.12 207 THR A N 1
ATOM 1633 C CA . THR A 1 207 ? 6.941 3.028 -10.501 1.00 91.12 207 THR A CA 1
ATOM 1634 C C . THR A 1 207 ? 7.077 2.216 -9.216 1.00 91.12 207 THR A C 1
ATOM 1636 O O . THR A 1 207 ? 8.085 2.265 -8.504 1.00 91.12 207 THR A O 1
ATOM 1639 N N . ALA A 1 208 ? 6.025 1.473 -8.906 1.00 91.06 208 ALA A N 1
ATOM 1640 C CA . ALA A 1 208 ? 5.997 0.495 -7.845 1.00 91.06 208 ALA A CA 1
ATOM 1641 C C . ALA A 1 208 ? 6.189 -0.892 -8.451 1.00 91.06 208 ALA A C 1
ATOM 1643 O O . ALA A 1 208 ? 5.382 -1.325 -9.272 1.00 91.06 208 ALA A O 1
ATOM 1644 N N . TYR A 1 209 ? 7.247 -1.574 -8.027 1.00 87.75 209 TYR A N 1
ATOM 1645 C CA . TYR A 1 209 ? 7.504 -2.955 -8.413 1.00 87.75 209 TYR A CA 1
ATOM 1646 C C . TYR A 1 209 ? 7.121 -3.848 -7.245 1.00 87.75 209 TYR A C 1
ATOM 1648 O O . TYR A 1 209 ? 7.511 -3.570 -6.114 1.00 87.75 209 TYR A O 1
ATOM 1656 N N . ASP A 1 210 ? 6.385 -4.921 -7.526 1.00 87.00 210 ASP A N 1
ATOM 1657 C CA . ASP A 1 210 ? 6.139 -5.990 -6.556 1.00 87.00 210 ASP A CA 1
ATOM 1658 C C . ASP A 1 210 ? 5.556 -5.524 -5.210 1.00 87.00 210 ASP A C 1
ATOM 1660 O O . ASP A 1 210 ? 6.046 -5.852 -4.131 1.00 87.00 210 ASP A O 1
ATOM 1664 N N . ILE A 1 211 ? 4.512 -4.699 -5.281 1.00 90.06 211 ILE A N 1
ATOM 1665 C CA . ILE A 1 211 ? 3.869 -4.171 -4.083 1.00 90.06 211 ILE A CA 1
ATOM 1666 C C . ILE A 1 211 ? 2.878 -5.177 -3.513 1.00 90.06 211 ILE A C 1
ATOM 1668 O O . ILE A 1 211 ? 1.907 -5.558 -4.165 1.00 90.06 211 ILE A O 1
ATOM 1672 N N . GLU A 1 212 ? 3.067 -5.514 -2.245 1.00 92.62 212 GLU A N 1
ATOM 1673 C CA . GLU A 1 212 ? 2.142 -6.330 -1.475 1.00 92.62 212 GLU A CA 1
ATOM 1674 C C . GLU A 1 212 ? 0.970 -5.506 -0.906 1.00 92.62 212 GLU A C 1
ATOM 1676 O O . GLU A 1 212 ? 1.116 -4.305 -0.626 1.00 92.62 212 GLU A O 1
ATOM 1681 N N . PRO A 1 213 ? -0.175 -6.152 -0.609 1.00 94.31 213 PRO A N 1
ATOM 1682 C CA . PRO A 1 213 ? -1.234 -5.547 0.185 1.00 94.31 213 PRO A CA 1
ATOM 1683 C C . PRO A 1 213 ? -0.738 -5.063 1.555 1.00 94.31 213 PRO A C 1
ATOM 1685 O O . PRO A 1 213 ? -0.091 -5.788 2.316 1.00 94.31 213 PRO A O 1
ATOM 1688 N N . MET A 1 214 ? -1.119 -3.840 1.917 1.00 95.44 214 MET A N 1
ATOM 1689 C CA . MET A 1 214 ? -0.955 -3.304 3.264 1.00 95.44 214 MET A CA 1
ATOM 1690 C C . MET A 1 214 ? -1.821 -4.083 4.244 1.00 95.44 214 MET A C 1
ATOM 1692 O O . MET A 1 214 ? -3.006 -4.312 3.996 1.00 95.44 214 MET A O 1
ATOM 1696 N N . ARG A 1 215 ? -1.255 -4.443 5.397 1.00 96.94 215 ARG A N 1
ATOM 1697 C CA . ARG A 1 215 ? -1.942 -5.258 6.406 1.00 96.94 215 ARG A CA 1
ATOM 1698 C C . ARG A 1 215 ? -2.168 -4.452 7.665 1.00 96.94 215 ARG A C 1
ATOM 1700 O O . ARG A 1 215 ? -1.234 -3.887 8.222 1.00 96.94 215 ARG A O 1
ATOM 1707 N N . THR A 1 216 ? -3.410 -4.425 8.122 1.00 98.31 216 THR A N 1
ATOM 1708 C CA . THR A 1 216 ? -3.809 -3.711 9.330 1.00 98.31 216 THR A CA 1
ATOM 1709 C C . THR A 1 216 ? -4.323 -4.700 10.365 1.00 98.31 216 THR A C 1
ATOM 1711 O O . THR A 1 216 ? -5.246 -5.452 10.077 1.00 98.31 216 THR A O 1
ATOM 1714 N N . THR A 1 217 ? -3.751 -4.694 11.565 1.00 98.31 217 THR A N 1
ATOM 1715 C CA . THR A 1 217 ? -4.248 -5.448 12.723 1.00 98.31 217 THR A CA 1
ATOM 1716 C C . THR A 1 217 ? -4.828 -4.473 13.736 1.00 98.31 217 THR A C 1
ATOM 1718 O O . THR A 1 217 ? -4.179 -3.487 14.080 1.00 98.31 217 THR A O 1
ATOM 1721 N N . GLN A 1 218 ? -6.046 -4.727 14.199 1.00 98.25 218 GLN A N 1
ATOM 1722 C CA . GLN A 1 218 ? -6.768 -3.862 15.126 1.00 98.25 218 GLN A CA 1
ATOM 1723 C C . GLN A 1 218 ? -7.295 -4.655 16.314 1.00 98.25 218 GLN A C 1
ATOM 1725 O O . GLN A 1 218 ? -7.745 -5.791 16.158 1.00 98.25 218 GLN A O 1
ATOM 1730 N N . TYR A 1 219 ? -7.249 -4.017 17.479 1.00 98.00 219 TYR A N 1
ATOM 1731 C CA . TYR A 1 219 ? -7.900 -4.455 18.704 1.00 98.00 219 TYR A CA 1
ATOM 1732 C C . TYR A 1 219 ? -8.694 -3.281 19.264 1.00 98.00 219 TYR A C 1
ATOM 1734 O O . TYR A 1 219 ? -8.183 -2.159 19.310 1.00 98.00 219 TYR A O 1
ATOM 1742 N N . GLU A 1 220 ? -9.906 -3.551 19.722 1.00 97.38 220 GLU A N 1
ATOM 1743 C CA . GLU A 1 220 ? -10.763 -2.569 20.370 1.00 97.38 220 GLU A CA 1
ATOM 1744 C C . GLU A 1 220 ? -11.464 -3.205 21.563 1.00 97.38 220 GLU A C 1
ATOM 1746 O O . GLU A 1 220 ? -11.886 -4.360 21.508 1.00 97.38 220 GLU A O 1
ATOM 1751 N N . THR A 1 221 ? -11.571 -2.446 22.643 1.00 96.31 221 THR A N 1
ATOM 1752 C CA . THR A 1 221 ? -12.243 -2.858 23.866 1.00 96.31 221 THR A CA 1
ATOM 1753 C C . THR A 1 221 ? -13.096 -1.706 24.367 1.00 96.31 221 THR A C 1
ATOM 1755 O O . THR A 1 221 ? -12.563 -0.629 24.619 1.00 96.31 221 THR A O 1
ATOM 1758 N N . GLU A 1 222 ? -14.386 -1.939 24.575 1.00 94.50 222 GLU A N 1
ATOM 1759 C CA . GLU A 1 222 ? -15.349 -0.917 24.978 1.00 94.50 222 GLU A CA 1
ATOM 1760 C C . GLU A 1 222 ? -16.079 -1.305 26.269 1.00 94.50 222 GLU A C 1
ATOM 1762 O O . GLU A 1 222 ? -16.546 -2.436 26.440 1.00 94.50 222 GLU A O 1
ATOM 1767 N N . PHE A 1 223 ? -16.206 -0.328 27.167 1.00 89.50 223 PHE A N 1
ATOM 1768 C CA . PHE A 1 223 ? -17.005 -0.395 28.386 1.00 89.50 223 PHE A CA 1
ATOM 1769 C C . PHE A 1 223 ? -18.210 0.550 28.269 1.00 89.50 223 PHE A C 1
ATOM 1771 O O . PHE A 1 223 ? -18.114 1.735 28.598 1.00 89.50 223 PHE A O 1
ATOM 1778 N N . ALA A 1 224 ? -19.364 0.017 27.858 1.00 82.25 224 ALA A N 1
ATOM 1779 C CA . ALA A 1 224 ? -20.519 0.822 27.445 1.00 82.25 224 ALA A CA 1
ATOM 1780 C C . ALA A 1 224 ? -21.121 1.712 28.554 1.00 82.25 224 ALA A C 1
ATOM 1782 O O . ALA A 1 224 ? -21.672 2.766 28.270 1.00 82.25 224 ALA A O 1
ATOM 1783 N N . SER A 1 225 ? -21.019 1.347 29.840 1.00 76.69 225 SER A N 1
ATOM 1784 C CA . SER A 1 225 ? -21.612 2.172 30.917 1.00 76.69 225 SER A CA 1
ATOM 1785 C C . SER A 1 225 ? -20.962 3.541 31.096 1.00 76.69 225 SER A C 1
ATOM 1787 O O . SER A 1 225 ? -21.590 4.439 31.652 1.00 76.69 225 SER A O 1
ATOM 1789 N N . PHE A 1 226 ? -19.701 3.676 30.691 1.00 74.56 226 PHE A N 1
ATOM 1790 C CA . PHE A 1 226 ? -18.943 4.921 30.786 1.00 74.56 226 PHE A CA 1
ATOM 1791 C C . PHE A 1 226 ? -18.520 5.436 29.404 1.00 74.56 226 PHE A C 1
ATOM 1793 O O . PHE A 1 226 ? -17.728 6.372 29.355 1.00 74.56 226 PHE A O 1
ATOM 1800 N N . ASP A 1 227 ? -19.010 4.804 28.327 1.00 88.75 227 ASP A N 1
ATOM 1801 C CA . ASP A 1 227 ? -18.618 5.040 26.932 1.00 88.75 227 ASP A CA 1
ATOM 1802 C C . ASP A 1 227 ? -17.090 5.236 26.796 1.00 88.75 227 ASP A C 1
ATOM 1804 O O . ASP A 1 227 ? -16.598 6.267 26.324 1.00 88.75 227 ASP A O 1
ATOM 1808 N N . VAL A 1 228 ? -16.329 4.256 27.306 1.00 94.62 228 VAL A N 1
ATOM 1809 C CA . VAL A 1 228 ? -14.858 4.245 27.249 1.00 94.62 228 VAL A CA 1
ATOM 1810 C C . VAL A 1 228 ? -14.389 3.179 26.281 1.00 94.62 228 VAL A C 1
ATOM 1812 O O . VAL A 1 228 ? -14.663 1.998 26.500 1.00 94.62 228 VAL A O 1
ATOM 1815 N N . THR A 1 229 ? -13.593 3.584 25.296 1.00 97.00 229 THR A N 1
ATOM 1816 C CA . THR A 1 229 ? -13.041 2.688 24.278 1.00 97.00 229 THR A CA 1
ATOM 1817 C C . THR A 1 229 ? -11.523 2.736 24.297 1.00 97.00 229 THR A C 1
ATOM 1819 O O . THR A 1 229 ? -10.917 3.786 24.116 1.00 97.00 229 THR A O 1
ATOM 1822 N N . GLY A 1 230 ? -10.875 1.597 24.514 1.00 97.75 230 GLY A N 1
ATOM 1823 C CA . GLY A 1 230 ? -9.446 1.424 24.282 1.00 97.75 230 GLY A CA 1
ATOM 1824 C C . GLY A 1 230 ? -9.215 0.831 22.901 1.00 97.75 230 GLY A C 1
ATOM 1825 O O . GLY A 1 230 ? -9.840 -0.169 22.557 1.00 97.75 230 GLY A O 1
ATOM 1826 N N . PHE A 1 231 ? -8.294 1.401 22.127 1.00 98.19 231 PHE A N 1
ATOM 1827 C CA . PHE A 1 231 ? -8.005 0.926 20.777 1.00 98.19 231 PHE A CA 1
ATOM 1828 C C . PHE A 1 231 ? -6.505 0.805 20.512 1.00 98.19 231 PHE A C 1
ATOM 1830 O O . PHE A 1 231 ? -5.672 1.555 21.031 1.00 98.19 231 PHE A O 1
ATOM 1837 N N . TYR A 1 232 ? -6.166 -0.151 19.656 1.00 98.44 232 TYR A N 1
ATOM 1838 C CA . TYR A 1 232 ? -4.836 -0.354 19.104 1.00 98.44 232 TYR A CA 1
ATOM 1839 C C . TYR A 1 232 ? -4.969 -0.706 17.627 1.00 98.44 232 TYR A C 1
ATOM 1841 O O . TYR A 1 232 ? -5.724 -1.600 17.255 1.00 98.44 232 TYR A O 1
ATOM 1849 N N . ARG A 1 233 ? -4.193 -0.038 16.782 1.00 97.94 233 ARG A N 1
ATOM 1850 C CA . ARG A 1 233 ? -4.132 -0.257 15.342 1.00 97.94 233 ARG A CA 1
ATOM 1851 C C . ARG A 1 233 ? -2.677 -0.310 14.909 1.00 97.94 233 ARG A C 1
ATOM 1853 O O . ARG A 1 233 ? -1.934 0.634 15.141 1.00 97.94 233 ARG A O 1
ATOM 1860 N N . ASP A 1 234 ? -2.296 -1.374 14.225 1.00 97.56 234 ASP A N 1
ATOM 1861 C CA . ASP A 1 234 ? -0.974 -1.542 13.629 1.00 97.56 234 ASP A CA 1
ATOM 1862 C C . ASP A 1 234 ? -1.108 -1.773 12.128 1.00 97.56 234 ASP A C 1
ATOM 1864 O O . ASP A 1 234 ? -1.824 -2.676 11.697 1.00 97.56 234 ASP A O 1
ATOM 1868 N N . VAL A 1 235 ? -0.454 -0.935 11.332 1.00 97.00 235 VAL A N 1
ATOM 1869 C CA . VAL A 1 235 ? -0.457 -0.973 9.871 1.00 97.00 235 VAL A CA 1
ATOM 1870 C C . VAL A 1 235 ? 0.955 -1.290 9.405 1.00 97.00 235 VAL A C 1
ATOM 1872 O O . VAL A 1 235 ? 1.881 -0.536 9.690 1.00 97.00 235 VAL A O 1
ATOM 1875 N N . LYS A 1 236 ? 1.118 -2.380 8.657 1.00 95.19 236 LYS A N 1
ATOM 1876 C CA . LYS A 1 236 ? 2.400 -2.844 8.117 1.00 95.19 236 LYS A CA 1
ATOM 1877 C C . LYS A 1 236 ? 2.404 -2.851 6.599 1.00 95.19 236 LYS A C 1
ATOM 1879 O O . LYS A 1 236 ? 1.364 -3.039 5.963 1.00 95.19 236 LYS A O 1
ATOM 1884 N N . GLY A 1 237 ? 3.605 -2.710 6.043 1.00 93.62 237 GLY A N 1
ATOM 1885 C CA . GLY A 1 237 ? 3.823 -2.725 4.602 1.00 93.62 237 GLY A CA 1
ATOM 1886 C C . GLY A 1 237 ? 3.318 -1.453 3.934 1.00 93.62 237 GLY A C 1
ATOM 1887 O O . GLY A 1 237 ? 2.892 -1.507 2.788 1.00 93.62 237 GLY A O 1
ATOM 1888 N N . GLN A 1 238 ? 3.332 -0.318 4.634 1.00 92.56 238 GLN A N 1
ATOM 1889 C CA . GLN A 1 238 ? 3.071 0.972 4.005 1.00 92.56 238 GLN A CA 1
ATOM 1890 C C . GLN A 1 238 ? 4.115 1.228 2.914 1.00 92.56 238 GLN A C 1
ATOM 1892 O O . GLN A 1 238 ? 5.286 0.852 3.046 1.00 92.56 238 GLN A O 1
ATOM 1897 N N . VAL A 1 239 ? 3.655 1.821 1.815 1.00 92.44 239 VAL A N 1
ATOM 1898 C CA . VAL A 1 239 ? 4.492 2.100 0.650 1.00 92.44 239 VAL A CA 1
ATOM 1899 C C . VAL A 1 239 ? 5.401 3.285 0.944 1.00 92.44 239 VAL A C 1
ATOM 1901 O O . VAL A 1 239 ? 4.930 4.324 1.403 1.00 92.44 239 VAL A O 1
ATOM 1904 N N . GLN A 1 240 ? 6.675 3.134 0.604 1.00 91.12 240 GLN A N 1
ATOM 1905 C CA . GLN A 1 240 ? 7.735 4.117 0.786 1.00 91.12 240 GLN A CA 1
ATOM 1906 C C . GLN A 1 240 ? 8.629 4.195 -0.452 1.00 91.12 240 GLN A C 1
ATOM 1908 O O . GLN A 1 240 ? 8.680 3.266 -1.260 1.00 91.12 240 GLN A O 1
ATOM 1913 N N . LEU A 1 241 ? 9.373 5.291 -0.568 1.00 91.50 241 LEU A N 1
ATOM 1914 C CA . LEU A 1 241 ? 10.376 5.474 -1.613 1.00 91.50 241 LEU A CA 1
ATOM 1915 C C . LEU A 1 241 ? 11.705 4.802 -1.252 1.00 91.50 241 LEU A C 1
ATOM 1917 O O . LEU A 1 241 ? 12.165 4.860 -0.104 1.00 91.50 241 LEU A O 1
ATOM 1921 N N . ARG A 1 242 ? 12.358 4.218 -2.254 1.00 90.69 242 ARG A N 1
ATOM 1922 C CA . ARG A 1 242 ? 13.750 3.761 -2.197 1.00 90.69 242 ARG A CA 1
ATOM 1923 C C . ARG A 1 242 ? 14.478 4.068 -3.491 1.00 90.69 242 ARG A C 1
ATOM 1925 O O . ARG A 1 242 ? 13.857 4.245 -4.531 1.00 90.69 242 ARG A O 1
ATOM 1932 N N . LYS A 1 243 ? 15.806 4.103 -3.403 1.00 91.81 243 LYS A N 1
ATOM 1933 C CA . LYS A 1 243 ? 16.700 4.200 -4.552 1.00 91.81 243 LYS A CA 1
ATOM 1934 C C . LYS A 1 243 ? 17.381 2.856 -4.757 1.00 91.81 243 LYS A C 1
ATOM 1936 O O . LYS A 1 243 ? 17.992 2.333 -3.826 1.00 91.81 243 LYS A O 1
ATOM 1941 N N . GLN A 1 244 ? 17.257 2.307 -5.956 1.00 93.19 244 GLN A N 1
ATOM 1942 C CA . GLN A 1 244 ? 17.966 1.113 -6.377 1.00 93.19 244 GLN A CA 1
ATOM 1943 C C . GLN A 1 244 ? 19.265 1.534 -7.052 1.00 93.19 244 GLN A C 1
ATOM 1945 O O . GLN A 1 244 ? 19.247 2.254 -8.050 1.00 93.19 244 GLN A O 1
ATOM 1950 N N . GLN A 1 245 ? 20.389 1.076 -6.508 1.00 93.94 245 GLN A N 1
ATOM 1951 C CA . GLN A 1 245 ? 21.680 1.210 -7.174 1.00 93.94 245 GLN A CA 1
ATOM 1952 C C . GLN A 1 245 ? 21.852 0.070 -8.178 1.00 93.94 245 GLN A C 1
ATOM 1954 O O . GLN A 1 245 ? 21.434 -1.062 -7.920 1.00 93.94 245 GLN A O 1
ATOM 1959 N N . VAL A 1 246 ? 22.473 0.372 -9.313 1.00 95.00 246 VAL A N 1
ATOM 1960 C CA . VAL A 1 246 ? 22.746 -0.608 -10.366 1.00 95.00 246 VAL A CA 1
ATOM 1961 C C . VAL A 1 246 ? 24.160 -1.172 -10.234 1.00 95.00 246 VAL A C 1
ATOM 1963 O O . VAL A 1 246 ? 25.085 -0.506 -9.768 1.00 95.00 246 VAL A O 1
ATOM 1966 N N . SER A 1 247 ? 24.313 -2.429 -10.618 1.00 96.31 247 SER A N 1
ATOM 1967 C CA . SER A 1 247 ? 25.572 -3.160 -10.673 1.00 96.31 247 SER A CA 1
ATOM 1968 C C . SER A 1 247 ? 26.261 -2.962 -12.027 1.00 96.31 247 SER A C 1
ATOM 1970 O O . SER A 1 247 ? 25.688 -2.408 -12.962 1.00 96.31 247 SER A O 1
ATOM 1972 N N . ALA A 1 248 ? 27.484 -3.479 -12.163 1.00 94.88 248 ALA A N 1
ATOM 1973 C CA . ALA A 1 248 ? 28.203 -3.481 -13.440 1.00 94.88 248 ALA A CA 1
ATOM 1974 C C . ALA A 1 248 ? 27.543 -4.358 -14.526 1.00 94.88 248 ALA A C 1
ATOM 1976 O O . ALA A 1 248 ? 27.957 -4.295 -15.678 1.00 94.88 248 ALA A O 1
ATOM 1977 N N . SER A 1 249 ? 26.560 -5.185 -14.157 1.00 95.81 249 SER A N 1
ATOM 1978 C CA . SER A 1 249 ? 25.798 -6.036 -15.075 1.00 95.81 249 SER A CA 1
ATOM 1979 C C . SER A 1 249 ? 24.543 -5.360 -15.629 1.00 95.81 249 SER A C 1
ATOM 1981 O O . SER A 1 249 ? 23.867 -5.963 -16.452 1.00 95.81 249 SER A O 1
ATOM 1983 N N . ALA A 1 250 ? 24.210 -4.146 -15.181 1.00 96.12 250 ALA A N 1
ATOM 1984 C CA . ALA A 1 250 ? 23.119 -3.381 -15.771 1.00 96.12 250 ALA A CA 1
ATOM 1985 C C . ALA A 1 250 ? 23.507 -2.865 -17.165 1.00 96.12 250 ALA A C 1
ATOM 1987 O O . ALA A 1 250 ? 24.640 -2.426 -17.380 1.00 96.12 250 ALA A O 1
ATOM 1988 N N . GLU A 1 251 ? 22.553 -2.869 -18.092 1.00 96.69 251 GLU A N 1
ATOM 1989 C CA . GLU A 1 251 ? 22.756 -2.428 -19.474 1.00 96.69 251 GLU A CA 1
ATOM 1990 C C . GLU A 1 251 ? 21.948 -1.156 -19.738 1.00 96.69 251 GLU A C 1
ATOM 1992 O O . GLU A 1 251 ? 20.742 -1.112 -19.501 1.00 96.69 251 GLU A O 1
ATOM 1997 N N . GLU A 1 252 ? 22.643 -0.097 -20.171 1.00 94.88 252 GLU A N 1
ATOM 1998 C CA . GLU A 1 252 ? 22.089 1.225 -20.522 1.00 94.88 252 GLU A CA 1
ATOM 1999 C C . GLU A 1 252 ? 21.184 1.880 -19.458 1.00 94.88 252 GLU A C 1
ATOM 2001 O O . GLU A 1 252 ? 20.419 2.802 -19.764 1.00 94.88 252 GLU A O 1
ATOM 2006 N N . ALA A 1 253 ? 21.285 1.428 -18.206 1.00 94.88 253 ALA A N 1
ATOM 2007 C CA . ALA A 1 253 ? 20.465 1.852 -17.081 1.00 94.88 253 ALA A CA 1
ATOM 2008 C C . ALA A 1 253 ? 21.304 2.509 -15.974 1.00 94.88 253 ALA A C 1
ATOM 2010 O O . ALA A 1 253 ? 22.426 2.099 -15.677 1.00 94.88 253 ALA A O 1
ATOM 2011 N N . GLY A 1 254 ? 20.732 3.531 -15.344 1.00 93.50 254 GLY A N 1
ATOM 2012 C CA . GLY A 1 254 ? 21.242 4.182 -14.145 1.00 93.50 254 GLY A CA 1
ATOM 2013 C C . GLY A 1 254 ? 20.453 3.793 -12.896 1.00 93.50 254 GLY A C 1
ATOM 2014 O O . GLY A 1 254 ? 19.424 3.120 -12.962 1.00 93.50 254 GLY A O 1
ATOM 2015 N N . ALA A 1 255 ? 20.935 4.252 -11.739 1.00 92.88 255 ALA A N 1
ATOM 2016 C CA . ALA A 1 255 ? 20.199 4.134 -10.486 1.00 92.88 255 ALA A CA 1
ATOM 2017 C C . ALA A 1 255 ? 18.832 4.826 -10.594 1.00 92.88 255 ALA A C 1
ATOM 2019 O O . ALA A 1 255 ? 18.727 5.909 -11.172 1.00 92.88 255 ALA A O 1
ATOM 2020 N N . TYR A 1 256 ? 17.806 4.221 -10.004 1.00 92.19 256 TYR A N 1
ATOM 2021 C CA . TYR A 1 256 ? 16.423 4.672 -10.146 1.00 92.19 256 TYR A CA 1
ATOM 2022 C C . TYR A 1 256 ? 15.693 4.678 -8.805 1.00 92.19 256 TYR A C 1
ATOM 2024 O O . TYR A 1 256 ? 16.005 3.909 -7.891 1.00 92.19 256 TYR A O 1
ATOM 2032 N N . VAL A 1 257 ? 14.715 5.571 -8.676 1.00 91.81 257 VAL A N 1
ATOM 2033 C CA . VAL A 1 257 ? 13.831 5.638 -7.508 1.00 91.81 257 VAL A CA 1
ATOM 2034 C C . VAL A 1 257 ? 12.574 4.830 -7.796 1.00 91.81 257 VAL A C 1
ATOM 2036 O O . VAL A 1 257 ? 12.032 4.892 -8.893 1.00 91.81 257 VAL A O 1
ATOM 2039 N N . TYR A 1 258 ? 12.109 4.076 -6.808 1.00 91.81 258 TYR A N 1
ATOM 2040 C CA . TYR A 1 258 ? 10.933 3.224 -6.915 1.00 91.81 258 TYR A CA 1
ATOM 2041 C C . TYR A 1 258 ? 10.151 3.189 -5.606 1.00 91.81 258 TYR A C 1
ATOM 2043 O O . TYR A 1 258 ? 10.637 3.597 -4.544 1.00 91.81 258 TYR A O 1
ATOM 2051 N N . LEU A 1 259 ? 8.914 2.712 -5.697 1.00 92.56 259 LEU A N 1
ATOM 2052 C CA . LEU A 1 259 ? 8.061 2.450 -4.547 1.00 92.56 259 LEU A CA 1
ATOM 2053 C C . LEU A 1 259 ? 8.192 0.987 -4.119 1.00 92.56 259 LEU A C 1
ATOM 2055 O O . LEU A 1 259 ? 8.163 0.091 -4.960 1.00 92.56 259 LEU A O 1
ATOM 2059 N N . GLN A 1 260 ? 8.268 0.761 -2.809 1.00 91.94 260 GLN A N 1
ATOM 2060 C CA . GLN A 1 260 ? 8.230 -0.569 -2.196 1.00 91.94 260 GLN A CA 1
ATOM 2061 C C . GLN A 1 260 ? 7.458 -0.549 -0.875 1.00 91.94 260 GLN A C 1
ATOM 2063 O O . GLN A 1 260 ? 7.328 0.500 -0.239 1.00 91.94 260 GLN A O 1
ATOM 2068 N N . ASN A 1 261 ? 6.997 -1.706 -0.402 1.00 92.25 261 ASN A N 1
ATOM 2069 C CA . ASN A 1 261 ? 6.499 -1.831 0.966 1.00 92.25 261 ASN A CA 1
ATOM 2070 C C . ASN A 1 261 ? 7.658 -1.756 1.971 1.00 92.25 261 ASN A C 1
ATOM 2072 O O . ASN A 1 261 ? 8.759 -2.252 1.736 1.00 92.25 261 ASN A O 1
ATOM 2076 N N . GLY A 1 262 ? 7.409 -1.177 3.141 1.00 90.00 262 GLY A N 1
ATOM 2077 C CA . GLY A 1 262 ? 8.265 -1.422 4.304 1.00 90.00 262 GLY A CA 1
ATOM 2078 C C . GLY A 1 262 ? 8.156 -0.403 5.424 1.00 90.00 262 GLY A C 1
ATOM 2079 O O . GLY A 1 262 ? 8.784 -0.610 6.458 1.00 90.00 262 GLY A O 1
ATOM 2080 N N . ASP A 1 263 ? 7.348 0.643 5.257 1.00 91.88 263 ASP A N 1
ATOM 2081 C CA . ASP A 1 263 ? 6.967 1.482 6.385 1.00 91.88 263 ASP A CA 1
ATOM 2082 C C . ASP A 1 263 ? 5.890 0.797 7.234 1.00 91.88 263 ASP A C 1
ATOM 2084 O O . ASP A 1 263 ? 5.150 -0.093 6.787 1.00 91.88 263 ASP A O 1
ATOM 2088 N N . PHE A 1 264 ? 5.803 1.215 8.491 1.00 94.06 264 PHE A N 1
ATOM 2089 C CA . PHE A 1 264 ? 4.736 0.811 9.392 1.00 94.06 264 PHE A CA 1
ATOM 2090 C C . PHE A 1 264 ? 4.295 1.977 10.270 1.00 94.06 264 PHE A C 1
ATOM 2092 O O . PHE A 1 264 ? 5.051 2.918 10.518 1.00 94.06 264 PHE A O 1
ATOM 2099 N N . ALA A 1 265 ? 3.071 1.870 10.775 1.00 95.38 265 ALA A N 1
ATOM 2100 C CA . ALA A 1 265 ? 2.490 2.818 11.705 1.00 95.38 265 ALA A CA 1
ATOM 2101 C C . ALA A 1 265 ? 1.677 2.080 12.764 1.00 95.38 265 ALA A C 1
ATOM 2103 O O . ALA A 1 265 ? 0.785 1.296 12.445 1.00 95.38 265 ALA A O 1
ATOM 2104 N N . THR A 1 266 ? 1.931 2.394 14.025 1.00 97.12 266 THR A N 1
ATOM 2105 C CA . THR A 1 266 ? 1.136 1.934 15.156 1.00 97.12 266 THR A CA 1
ATOM 2106 C C . THR A 1 266 ? 0.449 3.135 15.794 1.00 97.12 266 THR A C 1
ATOM 2108 O O . THR A 1 266 ? 1.087 4.135 16.115 1.00 97.12 266 THR A O 1
ATOM 2111 N N . THR A 1 267 ? -0.857 3.040 16.008 1.00 97.88 267 THR A N 1
ATOM 2112 C CA . THR A 1 267 ? -1.657 4.021 16.742 1.00 97.88 267 THR A CA 1
ATOM 2113 C C . THR A 1 267 ? -2.369 3.324 17.885 1.00 97.88 267 THR A C 1
ATOM 2115 O O . THR A 1 267 ? -2.982 2.278 17.697 1.00 97.88 267 THR A O 1
ATOM 2118 N N . LYS A 1 268 ? -2.300 3.898 19.078 1.00 97.94 268 LYS A N 1
ATOM 2119 C CA . LYS A 1 268 ? -2.996 3.391 20.262 1.00 97.94 268 LYS A CA 1
ATOM 2120 C C . LYS A 1 268 ? -3.596 4.548 21.035 1.00 97.94 268 LYS A C 1
ATOM 2122 O O . LYS A 1 268 ? -3.041 5.646 21.015 1.00 97.94 268 LYS A O 1
ATOM 2127 N N . GLY A 1 269 ? -4.688 4.304 21.736 1.00 97.75 269 GLY A N 1
ATOM 2128 C CA . GLY A 1 269 ? -5.324 5.357 22.504 1.00 97.75 269 GLY A CA 1
ATOM 2129 C C . GLY A 1 269 ? -6.514 4.889 23.311 1.00 97.75 269 GLY A C 1
ATOM 2130 O O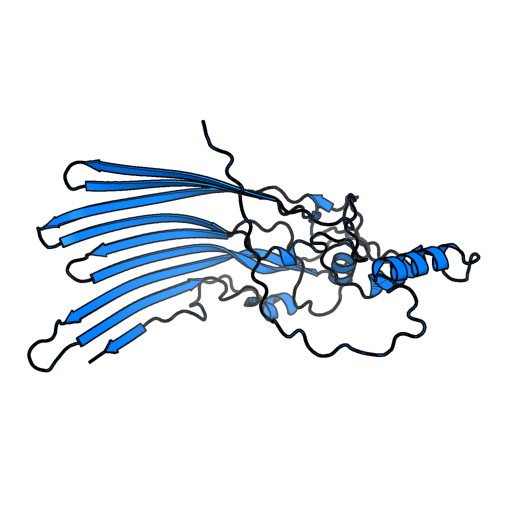 . GLY A 1 269 ? -6.861 3.706 23.335 1.00 97.75 269 GLY A O 1
ATOM 2131 N N . ILE A 1 270 ? -7.098 5.858 24.001 1.00 97.56 270 ILE A N 1
ATOM 2132 C CA . ILE A 1 270 ? -8.320 5.712 24.776 1.00 97.56 270 ILE A CA 1
ATOM 2133 C C . ILE A 1 270 ? -9.249 6.854 24.382 1.00 97.56 270 ILE A C 1
ATOM 2135 O O . ILE A 1 270 ? -8.834 8.015 24.332 1.00 97.56 270 ILE A O 1
ATOM 2139 N N . GLU A 1 271 ? -10.502 6.516 24.128 1.00 96.94 271 GLU A N 1
ATOM 2140 C CA . GLU A 1 271 ? -11.596 7.442 23.890 1.00 96.94 271 GLU A CA 1
ATOM 2141 C C . GLU A 1 271 ? -12.533 7.435 25.091 1.00 96.94 271 GLU A C 1
ATOM 2143 O O . GLU A 1 271 ? -12.798 6.396 25.697 1.00 96.94 271 GLU A O 1
ATOM 2148 N N . PHE A 1 272 ? -13.003 8.620 25.445 1.00 95.56 272 PHE A N 1
ATOM 2149 C CA . PHE A 1 272 ? -13.953 8.859 26.511 1.00 95.56 272 PHE A CA 1
ATOM 2150 C C . PHE A 1 272 ? -15.089 9.710 25.961 1.00 95.56 272 PHE A C 1
ATOM 2152 O O . PHE A 1 272 ? -14.862 10.811 25.441 1.00 95.56 272 PHE A O 1
ATOM 2159 N N . GLN A 1 273 ? -16.310 9.222 26.122 1.00 94.25 273 GLN A N 1
ATOM 2160 C CA . GLN A 1 273 ? -17.515 9.976 25.838 1.00 94.25 273 GLN A CA 1
ATOM 2161 C C . GLN A 1 273 ? -18.330 10.152 27.120 1.00 94.25 273 GLN A C 1
ATOM 2163 O O . GLN A 1 273 ? -18.532 9.238 27.907 1.00 94.25 273 GLN A O 1
ATOM 2168 N N . PHE A 1 274 ? -18.819 11.368 27.338 1.00 90.88 274 PHE A N 1
ATOM 2169 C CA . PHE A 1 274 ? -19.711 11.678 28.443 1.00 90.88 274 PHE A CA 1
ATOM 2170 C C . PHE A 1 274 ? -20.927 12.426 27.930 1.00 90.88 274 PHE A C 1
ATOM 2172 O O . PHE A 1 274 ? -20.814 13.514 27.363 1.00 90.88 274 PHE A O 1
ATOM 2179 N N . LYS A 1 275 ? -22.106 11.853 28.169 1.00 90.38 275 LYS A N 1
ATOM 2180 C CA . LYS A 1 275 ? -23.392 12.422 27.768 1.00 90.38 275 LYS A CA 1
ATOM 2181 C C . LYS A 1 275 ? -24.259 12.684 28.991 1.00 90.38 275 LYS A C 1
ATOM 2183 O O . LYS A 1 275 ? -24.796 11.769 29.611 1.00 90.38 275 LYS A O 1
ATOM 2188 N N . LEU A 1 276 ? -24.472 13.960 29.290 1.00 88.25 276 LEU A N 1
ATOM 2189 C CA . LEU A 1 276 ? -25.444 14.405 30.276 1.00 88.25 276 LEU A CA 1
ATOM 2190 C C . LEU A 1 276 ? -26.774 14.712 29.578 1.00 88.25 276 LEU A C 1
ATOM 2192 O O . LEU A 1 276 ? -26.898 15.682 28.820 1.00 88.25 276 LEU A O 1
ATOM 2196 N N . ARG A 1 277 ? -27.799 13.899 29.865 1.00 87.62 277 ARG A N 1
ATOM 2197 C CA . ARG A 1 277 ? -29.190 14.227 29.503 1.00 87.62 277 ARG A CA 1
ATOM 2198 C C . ARG A 1 277 ? -29.589 15.543 30.173 1.00 87.62 277 ARG A C 1
ATOM 2200 O O . ARG A 1 277 ? -29.094 15.840 31.252 1.00 87.62 277 ARG A O 1
ATOM 2207 N N . ARG A 1 278 ? -30.483 16.327 29.554 1.00 91.00 278 ARG A N 1
ATOM 2208 C CA . ARG A 1 278 ? -30.854 17.657 30.068 1.00 91.00 278 ARG A CA 1
ATOM 2209 C C . ARG A 1 278 ? -31.307 17.575 31.533 1.00 91.00 278 ARG A C 1
ATOM 2211 O O . ARG A 1 278 ? -32.349 16.992 31.819 1.00 91.00 278 ARG A O 1
ATOM 2218 N N . VAL A 1 279 ? -30.543 18.203 32.424 1.00 88.50 279 VAL A N 1
ATOM 2219 C CA . VAL A 1 279 ? -30.900 18.430 33.828 1.00 88.50 279 VAL A CA 1
ATOM 2220 C C . VAL A 1 279 ? -31.092 19.931 34.004 1.00 88.50 279 VAL A C 1
ATOM 2222 O O . VAL A 1 279 ? -30.160 20.718 33.829 1.00 88.50 279 VAL A O 1
ATOM 2225 N N . ASN A 1 280 ? -32.321 20.345 34.314 1.00 90.62 280 ASN A N 1
ATOM 2226 C CA . ASN A 1 280 ? -32.744 21.746 34.265 1.00 90.62 280 ASN A CA 1
ATOM 2227 C C . ASN A 1 280 ? -32.436 22.359 32.885 1.00 90.62 280 ASN A C 1
ATOM 2229 O O . ASN A 1 280 ? -32.925 21.883 31.860 1.00 90.62 280 ASN A O 1
ATOM 2233 N N . ASN A 1 281 ? -31.592 23.389 32.846 1.00 89.00 281 ASN A N 1
ATOM 2234 C CA . ASN A 1 281 ? -31.224 24.081 31.616 1.00 89.00 281 ASN A CA 1
ATOM 2235 C C . ASN A 1 281 ? -29.916 23.561 30.997 1.00 89.00 281 ASN A C 1
ATOM 2237 O O . ASN A 1 281 ? -29.596 23.975 29.886 1.00 89.00 281 ASN A O 1
ATOM 2241 N N . LEU A 1 282 ? -29.203 22.639 31.658 1.00 91.00 282 LEU A N 1
ATOM 2242 C CA . LEU A 1 282 ? -27.905 22.129 31.212 1.00 91.00 282 LEU A CA 1
ATOM 2243 C C . LEU A 1 282 ? -28.058 20.781 30.499 1.00 91.00 282 LEU A C 1
ATOM 2245 O O . LEU A 1 282 ? -28.557 19.815 31.075 1.00 91.00 282 LEU A O 1
ATOM 2249 N N . ARG A 1 283 ? -27.606 20.717 29.249 1.00 93.06 283 ARG A N 1
ATOM 2250 C CA . ARG A 1 283 ? -27.341 19.485 28.497 1.00 93.06 283 ARG A CA 1
ATOM 2251 C C . ARG A 1 283 ? -25.860 19.526 28.144 1.00 93.06 283 ARG A C 1
ATOM 2253 O O . ARG A 1 283 ? -25.346 20.595 27.856 1.00 93.06 283 ARG A O 1
ATOM 2260 N N . THR A 1 284 ? -25.154 18.405 28.197 1.00 92.31 284 THR A N 1
ATOM 2261 C CA . THR A 1 284 ? -23.727 18.422 27.856 1.00 92.31 284 THR A CA 1
ATOM 2262 C C . THR A 1 284 ? -23.320 17.137 27.175 1.00 92.31 284 THR A C 1
ATOM 2264 O O . THR A 1 284 ? -23.757 16.058 27.567 1.00 92.31 284 THR A O 1
ATOM 2267 N N . GLU A 1 285 ? -22.474 17.264 26.166 1.00 93.88 285 GLU A N 1
ATOM 2268 C CA . GLU A 1 285 ? -21.792 16.145 25.538 1.00 93.88 285 GLU A CA 1
ATOM 2269 C C . GLU A 1 285 ? -20.309 16.483 25.409 1.00 93.88 285 GLU A C 1
ATOM 2271 O O . GLU A 1 285 ? -19.947 17.503 24.824 1.00 93.88 285 GLU A O 1
ATOM 2276 N N . LEU A 1 286 ? -19.462 15.644 25.996 1.00 94.19 286 LEU A N 1
ATOM 2277 C CA . LEU A 1 286 ? -18.011 15.748 25.935 1.00 94.19 286 LEU A CA 1
ATOM 2278 C C . LEU A 1 286 ? -17.480 14.507 25.229 1.00 94.19 286 LEU A C 1
ATOM 2280 O O . LEU A 1 286 ? -17.812 13.391 25.615 1.00 94.19 286 LEU A O 1
ATOM 2284 N N . ASN A 1 287 ? -16.631 14.716 24.227 1.00 96.00 287 ASN A N 1
ATOM 2285 C CA . ASN A 1 287 ? -15.868 13.657 23.573 1.00 96.00 287 ASN A CA 1
ATOM 2286 C C . ASN A 1 287 ? -14.385 13.986 23.707 1.00 96.00 287 ASN A C 1
ATOM 2288 O O . ASN A 1 287 ? -13.991 15.132 23.470 1.00 96.00 287 ASN A O 1
ATOM 2292 N N . TYR A 1 288 ? -13.574 13.007 24.088 1.00 96.62 288 TYR A N 1
ATOM 2293 C CA . TYR A 1 288 ? -12.144 13.194 24.271 1.00 96.62 288 TYR A CA 1
ATOM 2294 C C . TYR A 1 288 ? -11.363 11.927 23.926 1.00 96.62 288 TYR A C 1
ATOM 2296 O O . TYR A 1 288 ? -11.680 10.845 24.405 1.00 96.62 288 TYR A O 1
ATOM 2304 N N . THR A 1 289 ? -10.303 12.086 23.143 1.00 97.81 289 THR A N 1
ATOM 2305 C CA . THR A 1 289 ? -9.389 11.029 22.725 1.00 97.81 289 THR A CA 1
ATOM 2306 C C . THR A 1 289 ? -7.979 11.395 23.175 1.00 97.81 289 THR A C 1
ATOM 2308 O O . THR A 1 289 ? -7.472 12.476 22.859 1.00 97.81 289 THR A O 1
ATOM 2311 N N . LEU A 1 290 ? -7.346 10.475 23.901 1.00 98.06 290 LEU A N 1
ATOM 2312 C CA . LEU A 1 290 ? -5.916 10.483 24.197 1.00 98.06 290 LEU A CA 1
ATOM 2313 C C . LEU A 1 290 ? -5.250 9.416 23.326 1.00 98.06 290 LEU A C 1
ATOM 2315 O O . LEU A 1 290 ? -5.574 8.237 23.471 1.00 98.06 290 LEU A O 1
ATOM 2319 N N . SER A 1 291 ? -4.329 9.794 22.441 1.00 98.06 291 SER A N 1
ATOM 2320 C CA . SER A 1 291 ? -3.702 8.842 21.511 1.00 98.06 291 SER A CA 1
ATOM 2321 C C . SER A 1 291 ? -2.193 9.044 21.332 1.00 98.06 291 SER A C 1
ATOM 2323 O O . SER A 1 291 ? -1.630 10.043 21.760 1.00 98.06 291 SER A O 1
ATOM 2325 N N . ASP A 1 292 ? -1.515 8.051 20.761 1.00 98.19 292 ASP A N 1
ATOM 2326 C CA . ASP A 1 292 ? -0.106 8.104 20.353 1.00 98.19 292 ASP A CA 1
ATOM 2327 C C . ASP A 1 292 ? 0.031 7.314 19.043 1.00 98.19 292 ASP A C 1
ATOM 2329 O O . ASP A 1 292 ? -0.243 6.110 19.002 1.00 98.19 292 ASP A O 1
ATOM 2333 N N . ALA A 1 293 ? 0.415 8.004 17.971 1.00 97.38 293 ALA A N 1
ATOM 2334 C CA . ALA A 1 293 ? 0.638 7.477 16.632 1.00 97.38 293 ALA A CA 1
ATOM 2335 C C . ALA A 1 293 ? 2.118 7.605 16.261 1.00 97.38 293 ALA A C 1
ATOM 2337 O O . ALA A 1 293 ? 2.660 8.710 16.159 1.00 97.38 293 ALA A O 1
ATOM 2338 N N . ARG A 1 294 ? 2.784 6.468 16.050 1.00 96.31 294 ARG A N 1
ATOM 2339 C CA . ARG A 1 294 ? 4.215 6.408 15.738 1.00 96.31 294 ARG A CA 1
ATOM 2340 C C . ARG A 1 294 ? 4.513 5.420 14.622 1.00 96.31 294 ARG A C 1
ATOM 2342 O O . ARG A 1 294 ? 3.823 4.413 14.488 1.00 96.31 294 ARG A O 1
ATOM 2349 N N . GLY A 1 295 ? 5.566 5.678 13.863 1.00 94.31 295 GLY A N 1
ATOM 2350 C CA . GLY A 1 295 ? 5.975 4.840 12.742 1.00 94.31 295 GLY A CA 1
ATOM 2351 C C . GLY A 1 295 ? 7.280 5.316 12.119 1.00 94.31 295 GLY A C 1
ATOM 2352 O O . GLY A 1 295 ? 8.007 6.100 12.729 1.00 94.31 295 GLY A O 1
ATOM 2353 N N . THR A 1 296 ? 7.571 4.825 10.919 1.00 91.44 296 THR A N 1
ATOM 2354 C CA . THR A 1 296 ? 8.781 5.176 10.150 1.00 91.44 296 THR A CA 1
ATOM 2355 C C . THR A 1 296 ? 8.520 6.184 9.028 1.00 91.44 296 THR A C 1
ATOM 2357 O O . THR A 1 296 ? 9.452 6.855 8.589 1.00 91.44 296 THR A O 1
ATOM 2360 N N . GLY A 1 297 ? 7.256 6.362 8.624 1.00 87.19 297 GLY A N 1
ATOM 2361 C CA . GLY A 1 297 ? 6.837 7.341 7.621 1.00 87.19 297 GLY A CA 1
ATOM 2362 C C . GLY A 1 297 ? 5.396 7.806 7.841 1.00 87.19 297 GLY A C 1
ATOM 2363 O O . GLY A 1 297 ? 4.509 7.006 8.131 1.00 87.19 297 GLY A O 1
ATOM 2364 N N . SER A 1 298 ? 5.158 9.114 7.719 1.00 87.94 298 SER A N 1
ATOM 2365 C CA . SER A 1 298 ? 3.823 9.727 7.834 1.00 87.94 298 SER A CA 1
ATOM 2366 C C . SER A 1 298 ? 3.008 9.584 6.543 1.00 87.94 298 SER A C 1
ATOM 2368 O O . SER A 1 298 ? 1.779 9.582 6.575 1.00 87.94 298 SER A O 1
ATOM 2370 N N . TYR A 1 299 ? 3.693 9.478 5.402 1.00 88.12 299 TYR A N 1
ATOM 2371 C CA . TYR A 1 299 ? 3.138 9.268 4.067 1.00 88.12 299 TYR A CA 1
ATOM 2372 C C . TYR A 1 299 ? 4.234 8.729 3.130 1.00 88.12 299 TYR A C 1
ATOM 2374 O O . TYR A 1 299 ? 5.420 8.789 3.438 1.00 88.12 299 TYR A O 1
ATOM 2382 N N . THR A 1 300 ? 3.864 8.260 1.938 1.00 86.06 300 THR A N 1
ATOM 2383 C CA . THR A 1 300 ? 4.792 7.603 0.994 1.00 86.06 300 THR A CA 1
ATOM 2384 C C . THR A 1 300 ? 6.037 8.419 0.623 1.00 86.06 300 THR A C 1
ATOM 2386 O O . THR A 1 300 ? 7.097 7.857 0.353 1.00 86.06 300 THR A O 1
ATOM 2389 N N . GLY A 1 301 ? 5.931 9.750 0.625 1.00 85.50 301 GLY A N 1
ATOM 2390 C CA . GLY A 1 301 ? 7.022 10.669 0.302 1.00 85.50 301 GLY A CA 1
ATOM 2391 C C . GLY A 1 301 ? 7.843 11.145 1.504 1.00 85.50 301 GLY A C 1
ATOM 2392 O O . GLY A 1 301 ? 8.708 11.996 1.321 1.00 85.50 301 GLY A O 1
ATOM 2393 N N . SER A 1 302 ? 7.610 10.635 2.721 1.00 85.81 302 SER A N 1
ATOM 2394 C CA . SER A 1 302 ? 8.270 11.144 3.935 1.00 85.81 302 SER A CA 1
ATOM 2395 C C . SER A 1 302 ? 9.801 11.120 3.862 1.00 85.81 302 SER A C 1
ATOM 2397 O O . SER A 1 302 ? 10.453 11.982 4.443 1.00 85.81 302 SER A O 1
ATOM 2399 N N . ALA A 1 303 ? 10.384 10.179 3.114 1.00 84.12 303 ALA A N 1
ATOM 2400 C CA . ALA A 1 303 ? 11.832 10.020 3.002 1.00 84.12 303 ALA A CA 1
ATOM 2401 C C . ALA A 1 303 ? 12.435 10.564 1.692 1.00 84.12 303 ALA A C 1
ATOM 2403 O O . ALA A 1 303 ? 13.599 10.302 1.404 1.00 84.12 303 ALA A O 1
ATOM 2404 N N . ILE A 1 304 ? 11.678 11.331 0.899 1.00 87.75 304 ILE A N 1
ATOM 2405 C CA . ILE A 1 304 ? 12.061 11.718 -0.470 1.00 87.75 304 ILE A CA 1
ATOM 2406 C C . ILE A 1 304 ? 13.412 12.432 -0.550 1.00 87.75 304 ILE A C 1
ATOM 2408 O O . ILE A 1 304 ? 14.261 12.067 -1.353 1.00 87.75 304 ILE A O 1
ATOM 2412 N N . SER A 1 305 ? 13.663 13.378 0.357 1.00 85.50 305 SER A N 1
ATOM 2413 C CA . SER A 1 305 ? 14.938 14.096 0.421 1.00 85.50 305 SER A CA 1
ATOM 2414 C C . SER A 1 305 ? 16.105 13.163 0.753 1.00 85.50 305 SER A C 1
ATOM 2416 O O . SER A 1 305 ? 17.188 13.314 0.196 1.00 85.50 305 SER A O 1
ATOM 2418 N N . GLY A 1 306 ? 15.894 12.178 1.631 1.00 86.56 306 GLY A N 1
ATOM 2419 C CA . GLY A 1 306 ? 16.938 11.217 1.983 1.00 86.56 306 GLY A CA 1
ATOM 2420 C C . GLY A 1 306 ? 17.227 10.217 0.869 1.00 86.56 306 GLY A C 1
ATOM 2421 O O . GLY A 1 306 ? 18.382 9.883 0.638 1.00 86.56 306 GLY A O 1
ATOM 2422 N N . VAL A 1 307 ? 16.194 9.803 0.133 1.00 88.62 307 VAL A N 1
ATOM 2423 C CA . VAL A 1 307 ? 16.322 8.929 -1.041 1.00 88.62 307 VAL A CA 1
ATOM 2424 C C . VAL A 1 307 ? 17.086 9.630 -2.168 1.00 88.62 307 VAL A C 1
ATOM 2426 O O . VAL A 1 307 ? 18.015 9.050 -2.721 1.00 88.62 307 VAL A O 1
ATOM 2429 N N . GLU A 1 308 ? 16.738 10.880 -2.477 1.00 86.56 308 GLU A N 1
ATOM 2430 C CA . GLU A 1 308 ? 17.372 11.651 -3.555 1.00 86.56 308 GLU A CA 1
ATOM 2431 C C . GLU A 1 308 ? 18.824 12.029 -3.231 1.00 86.56 308 GLU A C 1
ATOM 2433 O O . GLU A 1 308 ? 19.702 11.899 -4.083 1.00 86.56 308 GLU A O 1
ATOM 2438 N N . ASN A 1 309 ? 19.098 12.446 -1.989 1.00 86.31 309 ASN A N 1
ATOM 2439 C CA . ASN A 1 309 ? 20.436 12.865 -1.551 1.00 86.31 309 ASN A CA 1
ATOM 2440 C C . ASN A 1 309 ? 21.297 11.718 -0.991 1.00 86.31 309 ASN A C 1
ATOM 2442 O O . ASN A 1 309 ? 22.383 11.979 -0.477 1.00 86.31 309 ASN A O 1
ATOM 2446 N N . GLU A 1 310 ? 20.808 10.476 -1.040 1.00 85.12 310 GLU A N 1
ATOM 2447 C CA . GLU A 1 310 ? 21.493 9.281 -0.521 1.00 85.12 310 GLU A CA 1
ATOM 2448 C C . GLU A 1 310 ? 21.943 9.422 0.945 1.00 85.12 310 GLU A C 1
ATOM 2450 O O . GLU A 1 310 ? 23.032 9.005 1.342 1.00 85.12 310 GLU A O 1
ATOM 2455 N N . THR A 1 311 ? 21.090 10.027 1.773 1.00 85.25 311 THR A N 1
ATOM 2456 C CA . THR A 1 311 ? 21.331 10.133 3.215 1.00 85.25 311 THR A CA 1
ATOM 2457 C C . THR A 1 311 ? 20.692 8.968 3.964 1.00 85.25 311 THR A C 1
ATOM 2459 O O . THR A 1 311 ? 19.916 8.181 3.418 1.00 85.25 311 THR A O 1
ATOM 2462 N N . ASN A 1 312 ? 21.020 8.840 5.251 1.00 79.25 312 ASN A N 1
ATOM 2463 C CA . ASN A 1 312 ? 20.409 7.822 6.095 1.00 79.25 312 ASN A CA 1
ATOM 2464 C C . ASN A 1 312 ? 18.894 8.039 6.170 1.00 79.25 312 ASN A C 1
ATOM 2466 O O . ASN A 1 312 ? 18.422 9.052 6.690 1.00 79.25 312 ASN A O 1
ATOM 2470 N N . LEU A 1 313 ? 18.140 7.056 5.683 1.00 79.62 313 LEU A N 1
ATOM 2471 C CA . LEU A 1 313 ? 16.691 7.028 5.828 1.00 79.62 313 LEU A CA 1
ATOM 2472 C C . LEU A 1 313 ? 16.332 6.823 7.310 1.00 79.62 313 LEU A C 1
ATOM 2474 O O . LEU A 1 313 ? 17.064 6.120 8.014 1.00 79.62 313 LEU A O 1
ATOM 2478 N N . PRO A 1 314 ? 15.229 7.410 7.809 1.00 68.06 314 PRO A N 1
ATOM 2479 C CA . PRO A 1 314 ? 14.802 7.205 9.188 1.00 68.06 314 PRO A CA 1
ATOM 2480 C C . PRO A 1 314 ? 14.601 5.712 9.483 1.00 68.06 314 PRO A C 1
ATOM 2482 O O . PRO A 1 314 ? 13.725 5.065 8.920 1.00 68.06 314 PRO A O 1
ATOM 2485 N N . THR A 1 315 ? 15.426 5.151 10.368 1.00 72.94 315 THR A N 1
ATOM 2486 C CA . THR A 1 315 ? 15.295 3.762 10.854 1.00 72.94 315 THR A CA 1
ATOM 2487 C C . THR A 1 315 ? 14.672 3.685 12.245 1.00 72.94 315 THR A C 1
ATOM 2489 O O . THR A 1 315 ? 14.442 2.596 12.770 1.00 72.94 315 THR A O 1
ATOM 2492 N N . ILE A 1 316 ? 14.411 4.841 12.859 1.00 81.56 316 ILE A N 1
ATOM 2493 C CA . ILE A 1 316 ? 13.843 4.960 14.199 1.00 81.56 316 ILE A CA 1
ATOM 2494 C C . ILE A 1 316 ? 12.350 5.263 14.130 1.00 81.56 316 ILE A C 1
ATOM 2496 O O . ILE A 1 316 ? 11.874 5.935 13.222 1.00 81.56 316 ILE A O 1
ATOM 2500 N N . ILE A 1 317 ? 11.624 4.793 15.138 1.00 89.12 317 ILE A N 1
ATOM 2501 C CA . ILE A 1 317 ? 10.202 5.081 15.311 1.00 89.12 317 ILE A CA 1
ATOM 2502 C C . ILE A 1 317 ? 10.049 6.522 15.806 1.00 89.12 317 ILE A C 1
ATOM 2504 O O . ILE A 1 317 ? 10.525 6.850 16.897 1.00 89.12 317 ILE A O 1
ATOM 2508 N N . SER A 1 318 ? 9.343 7.363 15.052 1.00 91.88 318 SER A N 1
ATOM 2509 C CA . SER A 1 318 ? 9.017 8.741 15.435 1.00 91.88 318 SER A CA 1
ATOM 2510 C C . SER A 1 318 ? 7.504 8.976 15.478 1.00 91.88 318 SER A C 1
ATOM 2512 O O . SER A 1 318 ? 6.748 8.204 14.882 1.00 91.88 318 SER A O 1
ATOM 2514 N N . PRO A 1 319 ? 7.030 10.025 16.178 1.00 94.06 319 PRO A N 1
ATOM 2515 C CA . PRO A 1 319 ? 5.656 10.496 16.030 1.00 94.06 319 PRO A CA 1
ATOM 2516 C C . PRO A 1 319 ? 5.338 10.791 14.561 1.00 94.06 319 PRO A C 1
ATOM 2518 O O . PRO A 1 319 ? 6.191 11.311 13.842 1.00 94.06 319 PRO A O 1
ATOM 2521 N N . LEU A 1 320 ? 4.133 10.429 14.131 1.00 93.38 320 LEU A N 1
ATOM 2522 C CA . LEU A 1 320 ? 3.651 10.663 12.767 1.00 93.38 320 LEU A CA 1
ATOM 2523 C C . LEU A 1 320 ? 2.998 12.046 12.654 1.00 93.38 320 LEU A C 1
ATOM 2525 O O . LEU A 1 320 ? 2.551 12.601 13.653 1.00 93.38 320 LEU A O 1
ATOM 2529 N N . ASP A 1 321 ? 2.887 12.586 11.441 1.00 92.75 321 ASP A N 1
ATOM 2530 C CA . ASP A 1 321 ? 2.346 13.941 11.202 1.00 92.75 321 ASP A CA 1
ATOM 2531 C C . ASP A 1 321 ? 0.882 14.066 11.649 1.00 92.75 321 ASP A C 1
ATOM 2533 O O . ASP A 1 321 ? 0.420 15.143 12.006 1.00 92.75 321 ASP A O 1
ATOM 2537 N N . PHE A 1 322 ? 0.156 12.948 11.643 1.00 91.69 322 PHE A N 1
ATOM 2538 C CA . PHE A 1 322 ? -1.226 12.839 12.107 1.00 91.69 322 PHE A CA 1
ATOM 2539 C C . PHE A 1 322 ? -1.338 12.413 13.581 1.00 91.69 322 PHE A C 1
ATOM 2541 O O . PHE A 1 322 ? -2.414 12.017 14.032 1.00 91.69 322 PHE A O 1
ATOM 2548 N N . ASN A 1 323 ? -0.237 12.439 14.338 1.00 95.31 323 ASN A N 1
ATOM 2549 C CA . ASN A 1 323 ? -0.270 12.181 15.769 1.00 95.31 323 ASN A CA 1
ATOM 2550 C C . ASN A 1 323 ? -0.944 13.339 16.511 1.00 95.31 323 ASN A C 1
ATOM 2552 O O . ASN A 1 323 ? -0.323 14.365 16.782 1.00 95.31 323 ASN A O 1
ATOM 2556 N N . GLU A 1 324 ? -2.185 13.115 16.926 1.00 94.12 324 GLU A N 1
ATOM 2557 C CA . GLU A 1 324 ? -2.942 14.028 17.775 1.00 94.12 324 GLU A CA 1
ATOM 2558 C C . GLU A 1 324 ? -3.041 13.446 19.183 1.00 94.12 324 GLU A C 1
ATOM 2560 O O . GLU A 1 324 ? -3.934 12.649 19.491 1.00 94.12 324 GLU A O 1
ATOM 2565 N N . THR A 1 325 ? -2.107 13.834 20.058 1.00 96.75 325 THR A N 1
ATOM 2566 C CA . THR A 1 325 ? -2.067 13.273 21.415 1.00 96.75 325 THR A CA 1
ATOM 2567 C C . THR A 1 325 ? -3.345 13.575 22.186 1.00 96.75 325 THR A C 1
ATOM 2569 O O . THR A 1 325 ? -3.832 12.720 22.917 1.00 96.75 325 THR A O 1
ATOM 2572 N N . HIS A 1 326 ? -3.917 14.764 21.989 1.00 97.25 326 HIS A N 1
ATOM 2573 C CA . HIS A 1 326 ? -5.126 15.219 22.662 1.00 97.25 326 HIS A CA 1
ATOM 2574 C C . HIS A 1 326 ? -6.114 15.771 21.640 1.00 97.25 326 HIS A C 1
ATOM 2576 O O . HIS A 1 326 ? -5.846 16.785 21.002 1.00 97.25 326 HIS A O 1
ATOM 2582 N N . ARG A 1 327 ? -7.290 15.155 21.533 1.00 96.81 327 ARG A N 1
ATOM 2583 C CA . ARG A 1 327 ? -8.376 15.645 20.681 1.00 96.81 327 ARG A CA 1
ATOM 2584 C C . ARG A 1 327 ? -9.677 15.618 21.460 1.00 96.81 327 ARG A C 1
ATOM 2586 O O . ARG A 1 327 ? -9.976 14.628 22.109 1.00 96.81 327 ARG A O 1
ATOM 2593 N N . GLY A 1 328 ? -10.473 16.678 21.397 1.00 95.38 328 GLY A N 1
ATOM 2594 C CA . GLY A 1 328 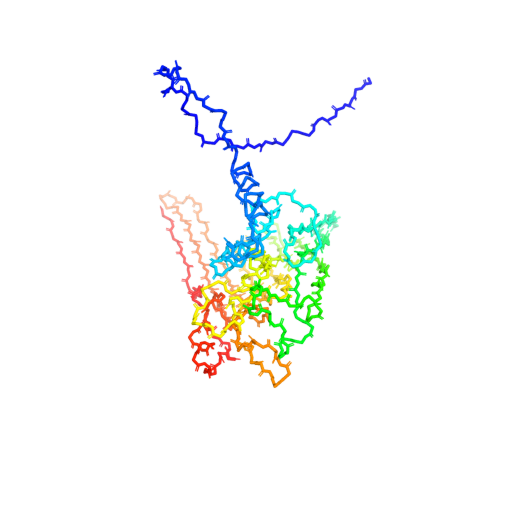? -11.761 16.679 22.078 1.00 95.38 328 GLY A CA 1
ATOM 2595 C C . GLY A 1 328 ? -12.720 17.747 21.588 1.00 95.38 328 GLY A C 1
ATOM 2596 O O . 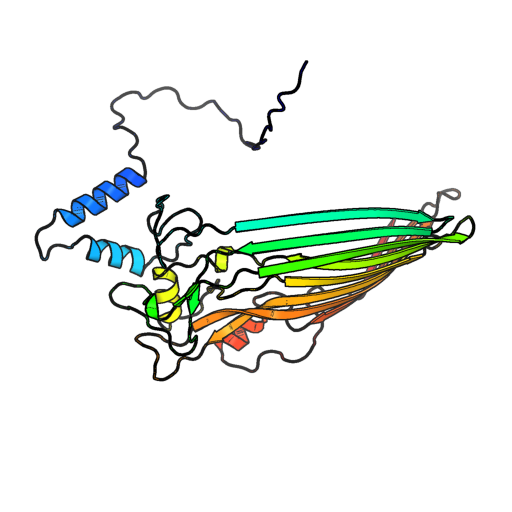GLY A 1 328 ? -12.340 18.684 20.888 1.00 95.38 328 GLY A O 1
ATOM 2597 N N . SER A 1 329 ? -13.980 17.583 21.965 1.00 95.94 329 SER A N 1
ATOM 2598 C CA . SER A 1 329 ? -15.072 18.504 21.663 1.00 95.94 329 SER A CA 1
ATOM 2599 C C . SER A 1 329 ? -16.034 18.571 22.840 1.00 95.94 329 SER A C 1
ATOM 2601 O O . SER A 1 329 ? -16.253 17.559 23.509 1.00 95.94 329 SER A O 1
ATOM 2603 N N . ILE A 1 330 ? -16.657 19.729 23.035 1.00 93.94 330 ILE A N 1
ATOM 2604 C CA . ILE A 1 330 ? -17.710 19.926 24.027 1.00 93.94 330 ILE A CA 1
ATOM 2605 C C . ILE A 1 330 ? -18.921 20.598 23.381 1.00 93.94 330 ILE A C 1
ATOM 2607 O O . ILE A 1 330 ? -18.779 21.569 22.638 1.00 93.94 330 ILE A O 1
ATOM 2611 N N . PHE A 1 331 ? -20.107 20.087 23.694 1.00 91.75 331 PHE A N 1
ATOM 2612 C CA . PHE A 1 331 ? -21.396 20.674 23.345 1.00 91.75 331 PHE A CA 1
ATOM 2613 C C . PHE A 1 331 ? -22.157 20.984 24.632 1.00 91.75 331 PHE A C 1
ATOM 2615 O O . PHE A 1 331 ? -22.216 20.137 25.525 1.00 91.75 331 PHE A O 1
ATOM 2622 N N . LEU A 1 332 ? -22.725 22.187 24.720 1.00 87.44 332 LEU A N 1
ATOM 2623 C CA . LEU A 1 332 ? -23.470 22.715 25.869 1.00 87.44 332 LEU A CA 1
ATOM 2624 C C . LEU A 1 332 ? -24.889 23.123 25.448 1.00 87.44 332 LEU A C 1
ATOM 2626 O O . LEU A 1 332 ? -25.039 23.573 24.289 1.00 87.44 332 LEU A O 1
#

Sequence (332 aa):
MDRTALWDLVAFDPLGDSQYLSRVRRGVRPEISEDQILDELIAKAESLEDGKGSKQDLIRLLRSTSASDFFGFDEFGREADGEGLEAPRQPTVAAAFIQDKVEYNDLIINAGLRIDYFDADSWRFKDPAAPVRDSENYTIDLASMEKTPTYTDISPRLGMSFPVSDLTVFHVQYGRFSQMPAMRSMFAGGARLALELGGQNYIRYPTAYDIEPMRTTQYETEFASFDVTGFYRDVKGQVQLRKQQVSASAEEAGAYVYLQNGDFATTKGIEFQFKLRRVNNLRTELNYTLSDARGTGSYTGSAISGVENETNLPTIISPLDFNETHRGSIFL

Secondary structure (DSSP, 8-state):
-------------------------S-------HHHHHHHHHHHHHTSPTTS--HHHHHHHHHTT---B-BSS-TTS------STTSPB--EEEEEEEEEEEEETTEEEEEEEEEEEEE---EEESSTTS-BEETTTTEE-GGGEEEPPPEEEEEEEEEEEEEEETTEEEEEEEEEEEE---GGGG-B-HHHHHHHTTT-S--SSPPBPSPPPEEEEEEEEEEGGGTEEEEEEEEEEEEEEEEEPPPTT-BS---EEEEEEEEEEEEEEEEEEEEEEEETTEEEEEEEEEEEEEES-SSTTTTHHHHHTTPPP--S-EE-TT--SEEEEEE-